Protein AF-A0A1Q3EA46-F1 (afdb_monomer_lite)

Secondary structure (DSSP, 8-state):
--TT--HHHHHHHHHHHHHHHHHHHHHHHHHHH-TTTSPPPPPP-PPPPPPHHHHHHHHH-HHHHHHHGGGS-HHHHHHHHHHHHHHHHHHHHHHHHHHHHHHHHHHHHHTTSPPP------TTS----PPPHHHHHHHTTSPPPGGGGSHHHHHHHHHHGGGS-EEEE--SSGGG-EEEE-HHHHHHHTT----TTSTTTT--HHHHHHHHHHHHHHHHHHSTTGGGSHHHHHHHHHHHHHHHTTTTTTTSS--

pLDDT: mean 77.12, std 15.81, range [34.31, 92.62]

Sequence (255 aa):
MFASWDVMMRLTFNKVNNENNIRRNLQRAAHLRDPENIRAPSPVTSELTIQPEEWEKIRTNPFRFDSLKHLIPDFVLEWMESRKNQEEKDKREREEDTSAEAEEEKKKKRRLAEPLVPVTKNSLVPFQANFHDTLYEIAHVSPIPLPFFSNDSLQFISARAHSLPRRKYKSNDTKKSGYFINLEALKKLLRIKYAEEDRLEGLDYVLFVECVNNYMRFETSRDPEGPAGSRAQFTIQHFSFFLNKRHTVTRLNFG

Organism: Lentinula edodes (NCBI:txid5353)

Structure (mmCIF, N/CA/C/O backbone):
data_AF-A0A1Q3EA46-F1
#
_entry.id   AF-A0A1Q3EA46-F1
#
loop_
_atom_site.group_PDB
_atom_site.id
_atom_site.type_symbol
_atom_site.label_atom_id
_atom_site.label_alt_id
_atom_site.label_comp_id
_atom_site.label_asym_id
_atom_site.label_entity_id
_atom_site.label_seq_id
_atom_site.pdbx_PDB_ins_code
_atom_site.Cartn_x
_atom_site.Cartn_y
_atom_site.Cartn_z
_atom_site.occupancy
_atom_site.B_iso_or_equiv
_atom_site.auth_seq_id
_atom_site.auth_comp_id
_atom_site.auth_asym_id
_atom_site.auth_atom_id
_atom_site.pdbx_PDB_model_num
ATOM 1 N N . MET A 1 1 ? 47.478 2.751 -15.325 1.00 56.53 1 MET A N 1
ATOM 2 C CA . MET A 1 1 ? 47.077 4.175 -15.394 1.00 56.53 1 MET A CA 1
ATOM 3 C C . MET A 1 1 ? 45.569 4.405 -15.190 1.00 56.53 1 MET A C 1
ATOM 5 O O . MET A 1 1 ? 45.211 5.503 -14.803 1.00 56.53 1 MET A O 1
ATOM 9 N N . PHE A 1 2 ? 44.691 3.402 -15.367 1.00 57.56 2 PHE A N 1
ATOM 10 C CA . PHE A 1 2 ? 43.223 3.564 -15.265 1.00 57.56 2 PHE A CA 1
ATOM 11 C C . PHE A 1 2 ? 42.603 3.249 -13.887 1.00 57.56 2 PHE A C 1
ATOM 13 O O . PHE A 1 2 ? 41.409 3.444 -13.696 1.00 57.56 2 PHE A O 1
ATOM 20 N N . ALA A 1 3 ? 43.391 2.774 -12.916 1.00 58.31 3 ALA A N 1
ATOM 21 C CA . ALA A 1 3 ? 42.890 2.394 -11.588 1.00 58.31 3 ALA A CA 1
ATOM 22 C C . ALA A 1 3 ? 42.403 3.587 -10.738 1.00 58.31 3 ALA A C 1
ATOM 24 O O . ALA A 1 3 ? 41.674 3.389 -9.775 1.00 58.31 3 ALA A O 1
ATOM 25 N N . SER A 1 4 ? 42.784 4.819 -11.095 1.00 74.06 4 SER A N 1
ATOM 26 C CA . SER A 1 4 ? 42.331 6.051 -10.435 1.00 74.06 4 SER A CA 1
ATOM 27 C C . SER A 1 4 ? 41.063 6.647 -11.053 1.00 74.06 4 SER A C 1
ATOM 29 O O . SER A 1 4 ? 40.607 7.699 -10.608 1.00 74.06 4 SER A O 1
ATOM 31 N N . TRP A 1 5 ? 40.509 6.033 -12.104 1.00 83.00 5 TRP A N 1
ATOM 32 C CA . TRP A 1 5 ? 39.354 6.589 -12.799 1.00 83.00 5 TRP A CA 1
ATOM 33 C C . TRP A 1 5 ? 38.052 6.241 -12.081 1.00 83.00 5 TRP A C 1
ATOM 35 O O . TRP A 1 5 ? 37.747 5.070 -11.840 1.00 83.00 5 TRP A O 1
ATOM 45 N N . ASP A 1 6 ? 37.247 7.266 -11.805 1.00 88.19 6 ASP A N 1
ATOM 46 C CA . ASP A 1 6 ? 35.888 7.079 -11.309 1.00 88.19 6 ASP A CA 1
ATOM 47 C C . ASP A 1 6 ? 35.024 6.303 -12.321 1.00 88.19 6 ASP A C 1
ATOM 49 O O . ASP A 1 6 ? 35.280 6.290 -13.530 1.00 88.19 6 ASP A O 1
ATOM 53 N N . VAL A 1 7 ? 33.984 5.654 -11.803 1.00 88.31 7 VAL A N 1
ATOM 54 C CA . VAL A 1 7 ? 33.002 4.862 -12.551 1.00 88.31 7 VAL A CA 1
ATOM 55 C C . VAL A 1 7 ? 32.437 5.629 -13.739 1.00 88.31 7 VAL A C 1
ATOM 57 O O . VAL A 1 7 ? 32.364 5.072 -14.830 1.00 88.31 7 VAL A O 1
ATOM 60 N N . MET A 1 8 ? 32.090 6.910 -13.567 1.00 88.88 8 MET A N 1
ATOM 61 C CA . MET A 1 8 ? 31.546 7.716 -14.664 1.00 88.88 8 MET A CA 1
ATOM 62 C C . MET A 1 8 ? 32.542 7.813 -15.826 1.00 88.88 8 MET A C 1
ATOM 64 O O . MET A 1 8 ? 32.172 7.585 -16.973 1.00 88.88 8 MET A O 1
ATOM 68 N N . MET A 1 9 ? 33.817 8.096 -15.542 1.00 89.62 9 MET A N 1
ATOM 69 C CA . MET A 1 9 ? 34.841 8.214 -16.585 1.00 89.62 9 MET A CA 1
ATOM 70 C C . MET A 1 9 ? 35.084 6.884 -17.298 1.00 89.62 9 MET A C 1
ATOM 72 O O . MET A 1 9 ? 35.250 6.866 -18.517 1.00 89.62 9 MET A O 1
ATOM 76 N N . ARG A 1 10 ? 35.062 5.766 -16.562 1.00 91.69 10 ARG A N 1
ATOM 77 C CA . ARG A 1 10 ? 35.194 4.426 -17.152 1.00 91.69 10 ARG A CA 1
ATOM 78 C C . ARG A 1 10 ? 34.002 4.065 -18.037 1.00 91.69 10 ARG A C 1
ATOM 80 O O . ARG A 1 10 ? 34.211 3.552 -19.130 1.00 91.69 10 ARG A O 1
ATOM 87 N N . LEU A 1 11 ? 32.776 4.384 -17.621 1.00 91.38 11 LEU A N 1
ATOM 88 C CA . LEU A 1 11 ? 31.571 4.162 -18.429 1.00 91.38 11 LEU A CA 1
ATOM 89 C C . LEU A 1 11 ? 31.566 5.017 -19.700 1.00 91.38 11 LEU A C 1
ATOM 91 O O . LEU A 1 11 ? 31.312 4.502 -20.787 1.00 91.38 11 LEU A O 1
ATOM 95 N N . THR A 1 12 ? 31.925 6.297 -19.590 1.00 91.38 12 THR A N 1
ATOM 96 C CA . THR A 1 12 ? 32.066 7.186 -20.750 1.00 91.38 12 THR A CA 1
ATOM 97 C C . THR A 1 12 ? 33.123 6.667 -21.720 1.00 91.38 12 THR A C 1
ATOM 99 O O . THR A 1 12 ? 32.881 6.615 -22.927 1.00 91.38 12 THR A O 1
ATOM 102 N N . PHE A 1 13 ? 34.276 6.229 -21.204 1.00 92.12 13 PHE A N 1
ATOM 103 C CA . PHE A 1 13 ? 35.314 5.614 -22.025 1.00 92.12 13 PHE A CA 1
ATOM 104 C C . PHE A 1 13 ? 34.804 4.353 -22.725 1.00 92.12 13 PHE A C 1
ATOM 106 O O . PHE A 1 13 ? 34.987 4.228 -23.932 1.00 92.12 13 PHE A O 1
ATOM 113 N N . ASN A 1 14 ? 34.134 3.449 -22.006 1.00 92.19 14 ASN A N 1
ATOM 114 C CA . ASN A 1 14 ? 33.607 2.211 -22.579 1.00 92.19 14 ASN A CA 1
ATOM 115 C C . ASN A 1 14 ? 32.601 2.484 -23.694 1.00 92.19 14 ASN A C 1
ATOM 117 O O . ASN A 1 14 ? 32.701 1.866 -24.750 1.00 92.19 14 ASN A O 1
ATOM 121 N N . LYS A 1 15 ? 31.695 3.451 -23.510 1.00 89.94 15 LYS A N 1
ATOM 122 C CA . LYS A 1 15 ? 30.732 3.843 -24.544 1.00 89.94 15 LYS A CA 1
ATOM 123 C C . LYS A 1 15 ? 31.431 4.302 -25.825 1.00 89.94 15 LYS A C 1
ATOM 125 O O . LYS A 1 15 ? 31.206 3.735 -26.892 1.00 89.94 15 LYS A O 1
ATOM 130 N N . VAL A 1 16 ? 32.343 5.268 -25.705 1.00 91.38 16 VAL A N 1
ATOM 131 C CA . VAL A 1 16 ? 33.107 5.799 -26.847 1.00 91.38 16 VAL A CA 1
ATOM 132 C C . VAL A 1 16 ? 33.987 4.715 -27.478 1.00 91.38 16 VAL A C 1
ATOM 134 O O . VAL A 1 16 ? 34.154 4.656 -28.698 1.00 91.38 16 VAL A O 1
ATOM 137 N N . ASN A 1 17 ? 34.573 3.842 -26.664 1.00 91.62 17 ASN A N 1
ATOM 138 C CA . ASN A 1 17 ? 35.406 2.751 -27.143 1.00 91.62 17 ASN A CA 1
ATOM 139 C C . ASN A 1 17 ? 34.590 1.710 -27.920 1.00 91.62 17 ASN A C 1
ATOM 141 O O . ASN A 1 17 ? 35.028 1.275 -28.985 1.00 91.62 17 ASN A O 1
ATOM 145 N N . ASN A 1 18 ? 33.397 1.360 -27.439 1.00 88.94 18 ASN A N 1
ATOM 146 C CA . ASN A 1 18 ? 32.500 0.436 -28.118 1.00 88.94 18 ASN A CA 1
ATOM 147 C C . ASN A 1 18 ? 32.051 0.996 -29.478 1.00 88.94 18 ASN A C 1
ATOM 149 O O . ASN A 1 18 ? 32.197 0.324 -30.496 1.00 88.94 18 ASN A O 1
ATOM 153 N N . GLU A 1 19 ? 31.636 2.265 -29.539 1.00 89.75 19 GLU A N 1
ATOM 154 C CA . GLU A 1 19 ? 31.302 2.946 -30.803 1.00 89.75 19 GLU A CA 1
ATOM 155 C C . GLU A 1 19 ? 32.478 2.916 -31.798 1.00 89.75 19 GLU A C 1
ATOM 157 O O . GLU A 1 19 ? 32.322 2.580 -32.978 1.00 89.75 19 GLU A O 1
ATOM 162 N N . ASN A 1 20 ? 33.695 3.183 -31.318 1.00 91.19 20 ASN A N 1
ATOM 163 C CA . ASN A 1 20 ? 34.899 3.094 -32.140 1.00 91.19 20 ASN A CA 1
ATOM 164 C C . ASN A 1 20 ? 35.216 1.660 -32.584 1.00 91.19 20 ASN A C 1
ATOM 166 O O . ASN A 1 20 ? 35.654 1.453 -33.717 1.00 91.19 20 ASN A O 1
ATOM 170 N N . ASN A 1 21 ? 34.998 0.664 -31.726 1.00 90.94 21 ASN A N 1
ATOM 171 C CA . ASN A 1 21 ? 35.181 -0.744 -32.062 1.00 90.94 21 ASN A CA 1
ATOM 172 C C . ASN A 1 21 ? 34.165 -1.213 -33.108 1.00 90.94 21 ASN A C 1
ATOM 174 O O . ASN A 1 21 ? 34.563 -1.896 -34.051 1.00 90.94 21 ASN A O 1
ATOM 178 N N . ILE A 1 22 ? 32.902 -0.788 -33.016 1.00 89.50 22 ILE A N 1
ATOM 179 C CA . ILE A 1 22 ? 31.879 -1.033 -34.043 1.00 89.50 22 ILE A CA 1
ATOM 180 C C . ILE A 1 22 ? 32.347 -0.458 -35.383 1.00 89.50 22 ILE A C 1
ATOM 182 O O . ILE A 1 22 ? 32.375 -1.174 -36.386 1.00 89.50 22 ILE A O 1
ATOM 186 N N . ARG A 1 23 ? 32.822 0.795 -35.400 1.00 90.56 23 ARG A N 1
ATOM 187 C CA . ARG A 1 23 ? 33.357 1.427 -36.616 1.00 90.56 23 ARG A CA 1
ATOM 188 C C . ARG A 1 23 ? 34.547 0.658 -37.199 1.00 90.56 23 ARG A C 1
ATOM 190 O O . ARG A 1 23 ? 34.593 0.426 -38.406 1.00 90.56 23 ARG A O 1
ATOM 197 N N . ARG A 1 24 ? 35.493 0.222 -36.358 1.00 91.50 24 ARG A N 1
ATOM 198 C CA . ARG A 1 24 ? 36.639 -0.608 -36.780 1.00 91.50 24 ARG A CA 1
ATOM 199 C C . ARG A 1 24 ? 36.192 -1.960 -37.329 1.00 91.50 24 ARG A C 1
ATOM 201 O O . ARG A 1 24 ? 36.772 -2.425 -38.303 1.00 91.50 24 ARG A O 1
ATOM 208 N N . ASN A 1 25 ? 35.174 -2.582 -36.741 1.00 90.31 25 ASN A N 1
ATOM 209 C CA . ASN A 1 25 ? 34.638 -3.862 -37.203 1.00 90.31 25 ASN A CA 1
ATOM 210 C C . ASN A 1 25 ? 33.946 -3.726 -38.565 1.00 90.31 25 ASN A C 1
ATOM 212 O O . ASN A 1 25 ? 34.189 -4.549 -39.446 1.00 90.31 25 ASN A O 1
ATOM 216 N N . LEU A 1 26 ? 33.170 -2.659 -38.781 1.00 91.56 26 LEU A N 1
ATOM 217 C CA . LEU A 1 26 ? 32.585 -2.349 -40.090 1.00 91.56 26 LEU A CA 1
ATOM 218 C C . LEU A 1 26 ? 33.669 -2.096 -41.144 1.00 91.56 26 LEU A C 1
ATOM 220 O O . LEU A 1 26 ? 33.615 -2.661 -42.234 1.00 91.56 26 LEU A O 1
ATOM 224 N N . GLN A 1 27 ? 34.698 -1.316 -40.802 1.00 91.56 27 GLN A N 1
ATOM 225 C CA . GLN A 1 27 ? 35.840 -1.097 -41.689 1.00 91.56 27 GLN A CA 1
ATOM 226 C C . GLN A 1 27 ? 36.604 -2.398 -41.969 1.00 91.56 27 GLN A C 1
ATOM 228 O O . GLN A 1 27 ? 37.046 -2.610 -43.093 1.00 91.56 27 GLN A O 1
ATOM 233 N N . ARG A 1 28 ? 36.733 -3.295 -40.981 1.00 92.62 28 ARG A N 1
ATOM 234 C CA . ARG A 1 28 ? 37.351 -4.616 -41.167 1.00 92.62 28 ARG A CA 1
ATOM 235 C C . ARG A 1 28 ? 36.554 -5.446 -42.165 1.00 92.62 28 ARG A C 1
ATOM 237 O O . ARG A 1 28 ? 37.146 -6.018 -43.070 1.00 92.62 28 ARG A O 1
ATOM 244 N N . ALA A 1 29 ? 35.229 -5.472 -42.035 1.00 91.31 29 ALA A N 1
ATOM 245 C CA . ALA A 1 29 ? 34.354 -6.164 -42.975 1.00 91.31 29 ALA A CA 1
ATOM 246 C C . ALA A 1 29 ? 34.455 -5.582 -44.395 1.00 91.31 29 ALA A C 1
ATOM 248 O O . ALA A 1 29 ? 34.456 -6.338 -45.361 1.00 91.31 29 ALA A O 1
ATOM 249 N N . ALA A 1 30 ? 34.583 -4.258 -44.527 1.00 91.69 30 ALA A N 1
ATOM 250 C CA . ALA A 1 30 ? 34.791 -3.604 -45.816 1.00 91.69 30 ALA A CA 1
ATOM 251 C C . ALA A 1 30 ? 36.167 -3.946 -46.419 1.00 91.69 30 ALA A C 1
ATOM 253 O O . ALA A 1 30 ? 36.235 -4.354 -47.572 1.00 91.69 30 ALA A O 1
ATOM 254 N N . HIS A 1 31 ? 37.241 -3.885 -45.625 1.00 92.19 31 HIS A N 1
ATOM 255 C CA . HIS A 1 31 ? 38.590 -4.273 -46.049 1.00 92.19 31 HIS A CA 1
ATOM 256 C C . HIS A 1 31 ? 38.666 -5.736 -46.498 1.00 92.19 31 HIS A C 1
ATOM 258 O O . HIS A 1 31 ? 39.313 -6.034 -47.488 1.00 92.19 31 HIS A O 1
ATOM 264 N N . LEU A 1 32 ? 37.961 -6.651 -45.826 1.00 92.38 32 LEU A N 1
ATOM 265 C CA . LEU A 1 32 ? 37.895 -8.056 -46.248 1.00 92.38 32 LEU A CA 1
ATOM 266 C C . LEU A 1 32 ? 37.189 -8.251 -47.600 1.00 92.38 32 LEU A C 1
ATOM 268 O O . LEU A 1 32 ? 37.428 -9.257 -48.260 1.00 92.38 32 LEU A O 1
ATOM 272 N N . ARG A 1 33 ? 36.312 -7.322 -48.003 1.00 91.56 33 ARG A N 1
ATOM 273 C CA . ARG A 1 33 ? 35.628 -7.351 -49.306 1.00 91.56 33 ARG A CA 1
ATOM 274 C C . ARG A 1 33 ? 36.464 -6.724 -50.419 1.00 91.56 33 ARG A C 1
ATOM 276 O O . ARG A 1 33 ? 36.379 -7.192 -51.547 1.00 91.56 33 ARG A O 1
ATOM 283 N N . ASP A 1 34 ? 37.239 -5.690 -50.102 1.00 91.69 34 ASP A N 1
ATOM 284 C CA . ASP A 1 34 ? 38.131 -5.009 -51.044 1.00 91.69 34 ASP A CA 1
ATOM 285 C C . ASP A 1 34 ? 39.460 -4.624 -50.362 1.00 91.69 34 ASP A C 1
ATOM 287 O O . ASP A 1 34 ? 39.617 -3.499 -49.866 1.00 91.69 34 ASP A O 1
ATOM 291 N N . PRO A 1 35 ? 40.414 -5.570 -50.284 1.00 90.88 35 PRO A N 1
ATOM 292 C CA . PRO A 1 35 ? 41.658 -5.357 -49.554 1.00 90.88 35 PRO A CA 1
ATOM 293 C C . PRO A 1 35 ? 42.607 -4.352 -50.210 1.00 90.88 35 PRO A C 1
ATOM 295 O O . PRO A 1 35 ? 43.421 -3.756 -49.505 1.00 90.88 35 PRO A O 1
ATOM 298 N N . GLU A 1 36 ? 42.524 -4.175 -51.532 1.00 91.50 36 GLU A N 1
ATOM 299 C CA . GLU A 1 36 ? 43.463 -3.335 -52.283 1.00 91.50 36 GLU A CA 1
ATOM 300 C C . GLU A 1 36 ? 43.103 -1.850 -52.204 1.00 91.50 36 GLU A C 1
ATOM 302 O O . GLU A 1 36 ? 43.997 -1.007 -52.133 1.00 91.50 36 GLU A O 1
ATOM 307 N N . ASN A 1 37 ? 41.808 -1.518 -52.138 1.00 91.25 37 ASN A N 1
ATOM 308 C CA . ASN A 1 37 ? 41.360 -0.122 -52.100 1.00 91.25 37 ASN A CA 1
ATOM 309 C C . ASN A 1 37 ? 41.007 0.381 -50.695 1.00 91.25 37 ASN A C 1
ATOM 311 O O . ASN A 1 37 ? 40.983 1.591 -50.453 1.00 91.25 37 ASN A O 1
ATOM 315 N N . ILE A 1 38 ? 40.722 -0.513 -49.744 1.00 86.94 38 ILE A N 1
ATOM 316 C CA . ILE A 1 38 ? 40.316 -0.134 -48.387 1.00 86.94 38 ILE A CA 1
ATOM 317 C C . ILE A 1 38 ? 41.453 -0.431 -47.422 1.00 86.94 38 ILE A C 1
ATOM 319 O O . ILE A 1 38 ? 41.960 -1.540 -47.365 1.00 86.94 38 ILE A O 1
ATOM 323 N N . ARG A 1 39 ? 41.843 0.540 -46.594 1.00 90.31 39 ARG A N 1
ATOM 324 C CA . ARG A 1 39 ? 42.901 0.342 -45.593 1.00 90.31 39 ARG A CA 1
ATOM 325 C C . ARG A 1 39 ? 42.429 -0.539 -44.430 1.00 90.31 39 ARG A C 1
ATOM 327 O O . ARG A 1 39 ? 41.353 -0.304 -43.870 1.00 90.31 39 ARG A O 1
ATOM 334 N N . ALA A 1 40 ? 43.297 -1.452 -43.990 1.00 87.25 40 ALA A N 1
ATOM 335 C CA . ALA A 1 40 ? 43.098 -2.248 -42.782 1.00 87.25 40 ALA A CA 1
ATOM 336 C C . ALA A 1 40 ? 42.883 -1.361 -41.529 1.00 87.25 40 ALA A C 1
ATOM 338 O O . ALA A 1 40 ? 43.618 -0.386 -41.326 1.00 87.25 40 ALA A O 1
ATOM 339 N N . PRO A 1 41 ? 41.890 -1.672 -40.674 1.00 89.44 41 PRO A N 1
ATOM 340 C CA . PRO A 1 41 ? 41.617 -0.895 -39.469 1.00 89.44 41 PRO A CA 1
ATOM 341 C C . PRO A 1 41 ? 42.624 -1.184 -38.352 1.00 89.44 41 PRO A C 1
ATOM 343 O O . PRO A 1 41 ? 43.260 -2.237 -38.313 1.00 89.44 41 PRO A O 1
ATOM 346 N N . SER A 1 42 ? 42.711 -0.267 -37.384 1.00 86.69 42 SER A N 1
ATOM 347 C CA . SER A 1 42 ? 43.480 -0.492 -36.158 1.00 86.69 42 SER A CA 1
ATOM 348 C C . SER A 1 42 ? 42.884 -1.619 -35.293 1.00 86.69 42 SER A C 1
ATOM 350 O O . SER A 1 42 ? 41.699 -1.952 -35.433 1.00 86.69 42 SER A O 1
ATOM 352 N N . PRO A 1 43 ? 43.686 -2.229 -34.396 1.00 87.62 43 PRO A N 1
ATOM 353 C CA . PRO A 1 43 ? 43.192 -3.222 -33.449 1.00 87.62 43 PRO A CA 1
ATOM 354 C C . PRO A 1 43 ? 42.031 -2.689 -32.602 1.00 87.62 43 PRO A C 1
ATOM 356 O O . PRO A 1 43 ? 41.975 -1.502 -32.273 1.00 87.62 43 PRO A O 1
ATOM 359 N N . VAL A 1 44 ? 41.101 -3.580 -32.252 1.00 88.56 44 VAL A N 1
ATOM 360 C CA . VAL A 1 44 ? 40.043 -3.268 -31.282 1.00 88.56 44 VAL A CA 1
ATOM 361 C C . VAL A 1 44 ? 40.646 -3.145 -29.888 1.00 88.56 44 VAL A C 1
ATOM 363 O O . VAL A 1 44 ? 41.619 -3.822 -29.559 1.00 88.56 44 VAL A O 1
ATOM 366 N N . THR A 1 45 ? 40.084 -2.256 -29.079 1.00 87.25 45 THR A N 1
ATOM 367 C CA . THR A 1 45 ? 40.556 -2.002 -27.714 1.00 87.25 45 THR A CA 1
ATOM 368 C C . THR A 1 45 ? 39.566 -2.592 -26.722 1.00 87.25 45 THR A C 1
ATOM 370 O O . THR A 1 45 ? 38.360 -2.425 -26.896 1.00 87.25 45 THR A O 1
ATOM 373 N N . SER A 1 46 ? 40.055 -3.267 -25.685 1.00 86.50 46 SER A N 1
ATOM 374 C CA . SER A 1 46 ? 39.202 -3.833 -24.637 1.00 86.50 46 SER A CA 1
ATOM 375 C C . SER A 1 46 ? 38.504 -2.749 -23.818 1.00 86.50 46 SER A C 1
ATOM 377 O O . SER A 1 46 ? 39.032 -1.652 -23.630 1.00 86.50 46 SER A O 1
ATOM 379 N N . GLU A 1 47 ? 37.318 -3.072 -23.317 1.00 86.75 47 GLU A N 1
ATOM 380 C CA . GLU A 1 47 ? 36.593 -2.231 -22.367 1.00 86.75 47 GLU A CA 1
ATOM 381 C C . GLU A 1 47 ? 37.218 -2.311 -20.970 1.00 86.75 47 GLU A C 1
ATOM 383 O O . GLU A 1 47 ? 37.859 -3.298 -20.601 1.00 86.75 47 GLU A O 1
ATOM 388 N N . LEU A 1 48 ? 37.033 -1.251 -20.186 1.00 88.12 48 LEU A N 1
ATOM 389 C CA . LEU A 1 48 ? 37.430 -1.212 -18.787 1.00 88.12 48 LEU A CA 1
ATOM 390 C C . LEU A 1 48 ? 36.393 -1.941 -17.936 1.00 88.12 48 LEU A C 1
ATOM 392 O O . LEU A 1 48 ? 35.197 -1.659 -18.010 1.00 88.12 48 LEU A O 1
ATOM 396 N N . THR A 1 49 ? 36.860 -2.842 -17.077 1.00 87.00 49 THR A N 1
ATOM 397 C CA . THR A 1 49 ? 35.988 -3.571 -16.157 1.00 87.00 49 THR A CA 1
ATOM 398 C C . THR A 1 49 ? 35.395 -2.626 -15.111 1.00 87.00 49 THR A C 1
ATOM 400 O O . THR A 1 49 ? 36.111 -1.877 -14.436 1.00 87.00 49 THR A O 1
ATOM 403 N N . ILE A 1 50 ? 34.076 -2.691 -14.960 1.00 88.38 50 ILE A N 1
ATOM 404 C CA . ILE A 1 50 ? 33.345 -2.114 -13.831 1.00 88.38 50 ILE A CA 1
ATOM 405 C C . ILE A 1 50 ? 33.059 -3.252 -12.855 1.00 88.38 50 ILE A C 1
ATOM 407 O O . ILE A 1 50 ? 32.564 -4.305 -13.266 1.00 88.38 50 ILE A O 1
ATOM 411 N N . GLN A 1 51 ? 33.418 -3.063 -11.587 1.00 87.81 51 GLN A N 1
ATOM 412 C CA . GLN A 1 51 ? 33.307 -4.122 -10.589 1.00 87.81 51 GLN A CA 1
ATOM 413 C C . GLN A 1 51 ? 31.842 -4.357 -10.185 1.00 87.81 51 GLN A C 1
ATOM 415 O O . GLN A 1 51 ? 31.037 -3.419 -10.221 1.00 87.81 51 GLN A O 1
ATOM 420 N N . PRO A 1 52 ? 31.466 -5.579 -9.768 1.00 85.25 52 PRO A N 1
ATOM 421 C CA . PRO A 1 52 ? 30.100 -5.886 -9.339 1.00 85.25 52 PRO A CA 1
ATOM 422 C C . PRO A 1 52 ? 29.576 -4.957 -8.234 1.00 85.25 52 PRO A C 1
ATOM 424 O O . PRO A 1 52 ? 28.416 -4.552 -8.263 1.00 85.25 52 PRO A O 1
ATOM 427 N N . GLU A 1 53 ? 30.429 -4.554 -7.291 1.00 87.25 53 GLU A N 1
ATOM 428 C CA . GLU A 1 53 ? 30.067 -3.656 -6.188 1.00 87.25 53 GLU A CA 1
ATOM 429 C C . GLU A 1 53 ? 29.759 -2.237 -6.681 1.00 87.25 53 GLU A C 1
ATOM 431 O O . GLU A 1 53 ? 28.974 -1.507 -6.076 1.00 87.25 53 GLU A O 1
ATOM 436 N N . GLU A 1 54 ? 30.387 -1.819 -7.778 1.00 88.44 54 GLU A N 1
ATOM 437 C CA . GLU A 1 54 ? 30.146 -0.523 -8.407 1.00 88.44 54 GLU A CA 1
ATOM 438 C C . GLU A 1 54 ? 28.807 -0.526 -9.136 1.00 88.44 54 GLU A C 1
ATOM 440 O O . GLU A 1 54 ? 28.026 0.413 -8.977 1.00 88.44 54 GLU A O 1
ATOM 445 N N . TRP A 1 55 ? 28.500 -1.613 -9.849 1.00 88.62 55 TRP A N 1
ATOM 446 C CA . TRP A 1 55 ? 27.185 -1.819 -10.450 1.00 88.62 55 TRP A CA 1
ATOM 447 C C . TRP A 1 55 ? 26.071 -1.808 -9.409 1.00 88.62 55 TRP A C 1
ATOM 449 O O . TRP A 1 55 ? 25.037 -1.175 -9.619 1.00 88.62 55 TRP A O 1
ATOM 459 N N . GLU A 1 56 ? 26.310 -2.427 -8.258 1.00 87.25 56 GLU A N 1
ATOM 460 C CA . GLU A 1 56 ? 25.355 -2.467 -7.158 1.00 87.25 56 GLU A CA 1
ATOM 461 C C . GLU A 1 56 ? 25.108 -1.078 -6.544 1.00 87.25 56 GLU A C 1
ATOM 463 O O . GLU A 1 56 ? 23.967 -0.696 -6.272 1.00 87.25 56 GLU A O 1
ATOM 468 N N . LYS A 1 57 ? 26.158 -0.259 -6.401 1.00 88.19 57 LYS A N 1
ATOM 469 C CA . LYS A 1 57 ? 26.035 1.142 -5.955 1.00 88.19 57 LYS A CA 1
ATOM 470 C C . LYS A 1 57 ? 25.273 2.018 -6.947 1.00 88.19 57 LYS A C 1
ATOM 472 O O . LYS A 1 57 ? 24.567 2.932 -6.523 1.00 88.19 57 LYS A O 1
ATOM 477 N N . ILE A 1 58 ? 25.435 1.780 -8.250 1.00 89.69 58 ILE A N 1
ATOM 478 C CA . ILE A 1 58 ? 24.669 2.491 -9.282 1.00 89.69 58 ILE A CA 1
ATOM 479 C C . ILE A 1 58 ? 23.201 2.075 -9.190 1.00 89.69 58 ILE A C 1
ATOM 481 O O . ILE A 1 58 ? 22.337 2.939 -9.104 1.00 89.69 58 ILE A O 1
ATOM 485 N N . ARG A 1 59 ? 22.927 0.766 -9.140 1.00 89.25 59 ARG A N 1
ATOM 486 C CA . ARG A 1 59 ? 21.574 0.193 -9.106 1.00 89.25 59 ARG A CA 1
ATOM 487 C C . ARG A 1 59 ? 20.758 0.649 -7.894 1.00 89.25 59 ARG A C 1
ATOM 489 O O . ARG A 1 59 ? 19.581 0.964 -8.030 1.00 89.25 59 ARG A O 1
ATOM 496 N N . THR A 1 60 ? 21.370 0.689 -6.712 1.00 87.50 60 THR A N 1
ATOM 497 C CA . THR A 1 60 ? 20.673 1.008 -5.452 1.00 87.50 60 THR A CA 1
ATOM 498 C C . THR A 1 60 ? 20.441 2.502 -5.227 1.00 87.50 60 THR A C 1
ATOM 500 O O . THR A 1 60 ? 19.605 2.864 -4.400 1.00 87.50 60 THR A O 1
ATOM 503 N N . ASN A 1 61 ? 21.147 3.384 -5.943 1.00 90.38 61 ASN A N 1
ATOM 504 C CA . ASN A 1 61 ? 21.019 4.831 -5.796 1.00 90.38 61 ASN A CA 1
ATOM 505 C C . ASN A 1 61 ? 20.293 5.445 -7.009 1.00 90.38 61 ASN A C 1
ATOM 507 O O . ASN A 1 61 ? 20.924 5.618 -8.055 1.00 90.38 61 ASN A O 1
ATOM 511 N N . PRO A 1 62 ? 19.018 5.864 -6.871 1.00 87.75 62 PRO A N 1
ATOM 512 C CA . PRO A 1 62 ? 18.225 6.395 -7.982 1.00 87.75 62 PRO A CA 1
ATOM 513 C C . PRO A 1 62 ? 18.880 7.580 -8.699 1.00 87.75 62 PRO A C 1
ATOM 515 O O . PRO A 1 62 ? 18.896 7.630 -9.924 1.00 87.75 62 PRO A O 1
ATOM 518 N N . PHE A 1 63 ? 19.504 8.494 -7.950 1.00 88.69 63 PHE A N 1
ATOM 519 C CA . PHE A 1 63 ? 20.167 9.669 -8.521 1.00 88.69 63 PHE A CA 1
ATOM 520 C C . PHE A 1 63 ? 21.406 9.288 -9.348 1.00 88.69 63 PHE A C 1
ATOM 522 O O . PHE A 1 63 ? 21.649 9.849 -10.420 1.00 88.69 63 PHE A O 1
ATOM 529 N N . ARG A 1 64 ? 22.203 8.316 -8.878 1.00 86.88 64 ARG A N 1
ATOM 530 C CA . ARG A 1 64 ? 23.369 7.821 -9.635 1.00 86.88 64 ARG A CA 1
ATOM 531 C C . ARG A 1 64 ? 22.946 6.989 -10.841 1.00 86.88 64 ARG A C 1
ATOM 533 O O . ARG A 1 64 ? 23.559 7.115 -11.894 1.00 86.88 64 ARG A O 1
ATOM 540 N N . PHE A 1 65 ? 21.901 6.178 -10.710 1.00 91.38 65 PHE A N 1
ATOM 541 C CA . PHE A 1 65 ? 21.338 5.438 -11.832 1.00 91.38 65 PHE A CA 1
ATOM 542 C C . PHE A 1 65 ? 20.841 6.384 -12.929 1.00 91.38 65 PHE A C 1
ATOM 544 O O . PHE A 1 65 ? 21.274 6.270 -14.071 1.00 91.38 65 PHE A O 1
ATOM 551 N N . ASP A 1 66 ? 20.011 7.374 -12.591 1.00 89.56 66 ASP A N 1
ATOM 552 C CA . ASP A 1 66 ? 19.447 8.298 -13.581 1.00 89.56 66 ASP A CA 1
ATOM 553 C C . ASP A 1 66 ? 20.508 9.116 -14.318 1.00 89.56 66 ASP A C 1
ATOM 555 O O . ASP A 1 66 ? 20.382 9.358 -15.520 1.00 89.56 66 ASP A O 1
ATOM 559 N N . SER A 1 67 ? 21.577 9.498 -13.618 1.00 89.19 67 SER A N 1
ATOM 560 C CA . SER A 1 67 ? 22.704 10.220 -14.213 1.00 89.19 67 SER A CA 1
ATOM 561 C C . SER A 1 67 ? 23.612 9.342 -15.074 1.00 89.19 67 SER A C 1
ATOM 563 O O . SER A 1 67 ? 24.263 9.874 -15.964 1.00 89.19 67 SER A O 1
ATOM 565 N N . LEU A 1 68 ? 23.658 8.022 -14.865 1.00 90.56 68 LEU A N 1
ATOM 566 C CA . LEU A 1 68 ? 24.573 7.122 -15.581 1.00 90.56 68 LEU A CA 1
ATOM 567 C C . LEU A 1 68 ? 23.886 6.192 -16.586 1.00 90.56 68 LEU A C 1
ATOM 569 O O . LEU A 1 68 ? 24.569 5.677 -17.465 1.00 90.56 68 LEU A O 1
ATOM 573 N N . LYS A 1 69 ? 22.562 5.999 -16.525 1.00 89.38 69 LYS A N 1
ATOM 574 C CA . LYS A 1 69 ? 21.819 5.010 -17.335 1.00 89.38 69 LYS A CA 1
ATOM 575 C C . LYS A 1 69 ? 22.053 5.110 -18.843 1.00 89.38 69 LYS A C 1
ATOM 577 O O . LYS A 1 69 ? 22.062 4.100 -19.526 1.00 89.38 69 LYS A O 1
ATOM 582 N N . HIS A 1 70 ? 22.313 6.310 -19.358 1.00 89.94 70 HIS A N 1
ATOM 583 C CA . HIS A 1 70 ? 22.578 6.559 -20.780 1.00 89.94 70 HIS A CA 1
ATOM 584 C C . HIS A 1 70 ? 23.994 6.152 -21.242 1.00 89.94 70 HIS A C 1
ATOM 586 O O . HIS A 1 70 ? 24.309 6.226 -22.436 1.00 89.94 70 HIS A O 1
ATOM 592 N N . LEU A 1 71 ? 24.870 5.789 -20.301 1.00 90.00 71 LEU A N 1
ATOM 593 C CA . LEU A 1 71 ? 26.220 5.271 -20.538 1.00 90.00 71 LEU A CA 1
ATOM 594 C C . LEU A 1 71 ? 26.297 3.750 -20.363 1.00 90.00 71 LEU A C 1
ATOM 596 O O . LEU A 1 71 ? 27.334 3.156 -20.647 1.00 90.00 71 LEU A O 1
ATOM 600 N N . ILE A 1 72 ? 25.224 3.133 -19.869 1.00 88.56 72 ILE A N 1
ATOM 601 C CA . ILE A 1 72 ? 25.168 1.713 -19.547 1.00 88.56 72 ILE A CA 1
ATOM 602 C C . ILE A 1 72 ? 24.602 0.961 -20.760 1.00 88.56 72 ILE A C 1
ATOM 604 O O . ILE A 1 72 ? 23.581 1.385 -21.298 1.00 88.56 72 ILE A O 1
ATOM 608 N N . PRO A 1 73 ? 25.235 -0.138 -21.203 1.00 84.38 73 PRO A N 1
ATOM 609 C CA . PRO A 1 73 ? 24.686 -0.980 -22.262 1.00 84.38 73 PRO A CA 1
ATOM 610 C C . PRO A 1 73 ? 23.367 -1.660 -21.866 1.00 84.38 73 PRO A C 1
ATOM 612 O O . PRO A 1 73 ? 23.199 -2.067 -20.716 1.00 84.38 73 PRO A O 1
ATOM 615 N N . ASP A 1 74 ? 22.484 -1.889 -22.839 1.00 84.69 74 ASP A N 1
ATOM 616 C CA . ASP A 1 74 ? 21.144 -2.454 -22.609 1.00 84.69 74 ASP A CA 1
ATOM 617 C C . ASP A 1 74 ? 21.165 -3.814 -21.896 1.00 84.69 74 ASP A C 1
ATOM 619 O O . ASP A 1 74 ? 20.387 -4.038 -20.973 1.00 84.69 74 ASP A O 1
ATOM 623 N N . PHE A 1 75 ? 22.115 -4.693 -22.234 1.00 83.00 75 PHE A N 1
ATOM 624 C CA . PHE A 1 75 ? 22.238 -6.004 -21.581 1.00 83.00 75 PHE A CA 1
ATOM 625 C C . PHE A 1 75 ? 22.540 -5.895 -20.075 1.00 83.00 75 PHE A C 1
ATOM 627 O O . PHE A 1 75 ? 22.173 -6.768 -19.290 1.00 83.00 75 PHE A O 1
ATOM 634 N N . VAL A 1 76 ? 23.213 -4.819 -19.647 1.00 87.38 76 VAL A N 1
ATOM 635 C CA . VAL A 1 76 ? 23.481 -4.558 -18.226 1.00 87.38 76 VAL A CA 1
ATOM 636 C C . VAL A 1 76 ? 22.225 -4.022 -17.543 1.00 87.38 76 VAL A C 1
ATOM 638 O O . VAL A 1 76 ? 21.960 -4.379 -16.396 1.00 87.38 76 VAL A O 1
ATOM 641 N N . LEU A 1 77 ? 21.430 -3.202 -18.237 1.00 87.69 77 LEU A N 1
ATOM 642 C CA . LEU A 1 77 ? 20.139 -2.728 -17.732 1.00 87.69 77 LEU A CA 1
ATOM 643 C C . LEU A 1 77 ? 19.167 -3.898 -17.526 1.00 87.69 77 LEU A C 1
ATOM 645 O O . LEU A 1 77 ? 18.564 -4.008 -16.460 1.00 87.69 77 LEU A O 1
ATOM 649 N N . GLU A 1 78 ? 19.097 -4.819 -18.488 1.00 87.19 78 GLU A N 1
ATOM 650 C CA . GLU A 1 78 ? 18.295 -6.046 -18.401 1.00 87.19 78 GLU A CA 1
ATOM 651 C C . GLU A 1 78 ? 18.746 -6.944 -17.237 1.00 87.19 78 GLU A C 1
ATOM 653 O O . GLU A 1 78 ? 17.926 -7.474 -16.480 1.00 87.19 78 GLU A O 1
ATOM 658 N N . TRP A 1 79 ? 20.061 -7.066 -17.027 1.00 87.56 79 TRP A N 1
ATOM 659 C CA . TRP A 1 79 ? 20.612 -7.769 -15.869 1.00 87.56 79 TRP A CA 1
ATOM 660 C C . TRP A 1 79 ? 20.214 -7.109 -14.538 1.00 87.56 79 TRP A C 1
ATOM 662 O O . TRP A 1 79 ? 19.832 -7.810 -13.597 1.00 87.56 79 TRP A O 1
ATOM 672 N N . MET A 1 80 ? 20.259 -5.774 -14.444 1.00 88.69 80 MET A N 1
ATOM 673 C CA . MET A 1 80 ? 19.848 -5.041 -13.237 1.00 88.69 80 MET A CA 1
ATOM 674 C C . MET A 1 80 ? 18.359 -5.232 -12.927 1.00 88.69 80 MET A C 1
ATOM 676 O O . MET A 1 80 ? 17.992 -5.407 -11.761 1.00 88.69 80 MET A O 1
ATOM 680 N N . GLU A 1 81 ? 17.511 -5.213 -13.955 1.00 87.62 81 GLU A N 1
ATOM 681 C CA . GLU A 1 81 ? 16.071 -5.444 -13.832 1.00 87.62 81 GLU A CA 1
ATOM 682 C C . GLU A 1 81 ? 15.768 -6.881 -13.394 1.00 87.62 81 GLU A C 1
ATOM 684 O O . GLU A 1 81 ? 15.040 -7.098 -12.422 1.00 87.62 81 GLU A O 1
ATOM 689 N N . SER A 1 82 ? 16.411 -7.863 -14.028 1.00 86.69 82 SER A N 1
ATOM 690 C CA . SER A 1 82 ? 16.290 -9.280 -13.668 1.00 86.69 82 SER A CA 1
ATOM 691 C C . SER A 1 82 ? 16.686 -9.533 -12.214 1.00 86.69 82 SER A C 1
ATOM 693 O O . SER A 1 82 ? 15.995 -10.248 -11.488 1.00 86.69 82 SER A O 1
ATOM 695 N N . ARG A 1 83 ? 17.764 -8.893 -11.749 1.00 85.50 83 ARG A N 1
ATOM 696 C CA . ARG A 1 83 ? 18.232 -9.005 -10.365 1.00 85.50 83 ARG A CA 1
ATOM 697 C C . ARG A 1 83 ? 17.246 -8.404 -9.366 1.00 85.50 83 ARG A C 1
ATOM 699 O O . ARG A 1 83 ? 16.999 -9.008 -8.328 1.00 85.50 83 ARG A O 1
ATOM 706 N N . LYS A 1 84 ? 16.636 -7.260 -9.690 1.00 85.75 84 LYS A N 1
ATOM 707 C CA . LYS A 1 84 ? 15.573 -6.658 -8.869 1.00 85.75 84 LYS A CA 1
ATOM 708 C C . LYS A 1 84 ? 14.349 -7.576 -8.776 1.00 85.75 84 LYS A C 1
ATOM 710 O O . LYS A 1 84 ? 13.821 -7.777 -7.686 1.00 85.75 84 LYS A O 1
ATOM 715 N N . ASN A 1 85 ? 13.927 -8.161 -9.895 1.00 84.50 85 ASN A N 1
ATOM 716 C CA . ASN A 1 85 ? 12.800 -9.094 -9.925 1.00 84.50 85 ASN A CA 1
ATOM 717 C C . ASN A 1 85 ? 13.084 -10.354 -9.095 1.00 84.50 85 ASN A C 1
ATOM 719 O O . ASN A 1 85 ? 12.202 -10.831 -8.382 1.00 84.50 85 ASN A O 1
ATOM 723 N N . GLN A 1 86 ? 14.321 -10.857 -9.136 1.00 85.06 86 GLN A N 1
ATOM 724 C CA . GLN A 1 86 ? 14.743 -11.981 -8.306 1.00 85.06 86 GLN A CA 1
ATOM 725 C C . GLN A 1 86 ? 14.763 -11.615 -6.817 1.00 85.06 86 GLN A C 1
ATOM 727 O O . GLN A 1 86 ? 14.247 -12.373 -6.011 1.00 85.06 86 GLN A O 1
ATOM 732 N N . GLU A 1 87 ? 15.264 -10.438 -6.437 1.00 85.56 87 GLU A N 1
ATOM 733 C CA . GLU A 1 87 ? 15.236 -9.972 -5.041 1.00 85.56 87 GLU A CA 1
ATOM 734 C C . GLU A 1 87 ? 13.805 -9.809 -4.508 1.00 85.56 87 GLU A C 1
ATOM 736 O O . GLU A 1 87 ? 13.523 -10.147 -3.357 1.00 85.56 87 GLU A O 1
ATOM 741 N N . GLU A 1 88 ? 12.880 -9.316 -5.336 1.00 83.19 88 GLU A N 1
ATOM 742 C CA . GLU A 1 88 ? 11.462 -9.257 -4.979 1.00 83.19 88 GLU A CA 1
ATOM 743 C C . GLU A 1 88 ? 10.847 -10.651 -4.833 1.00 83.19 88 GLU A C 1
ATOM 745 O O . GLU A 1 88 ? 10.023 -10.859 -3.940 1.00 83.19 88 GLU A O 1
ATOM 750 N N . LYS A 1 89 ? 11.248 -11.603 -5.679 1.00 82.56 89 LYS A N 1
ATOM 751 C CA . LYS A 1 89 ? 10.813 -12.998 -5.597 1.00 82.56 89 LYS A CA 1
ATOM 752 C C . LYS A 1 89 ? 11.355 -13.678 -4.337 1.00 82.56 89 LYS A C 1
ATOM 754 O O . LYS A 1 89 ? 10.559 -14.187 -3.558 1.00 82.56 89 LYS A O 1
ATOM 759 N N . ASP A 1 90 ? 12.653 -13.579 -4.072 1.00 79.19 90 ASP A N 1
ATOM 760 C CA . ASP A 1 90 ? 13.306 -14.131 -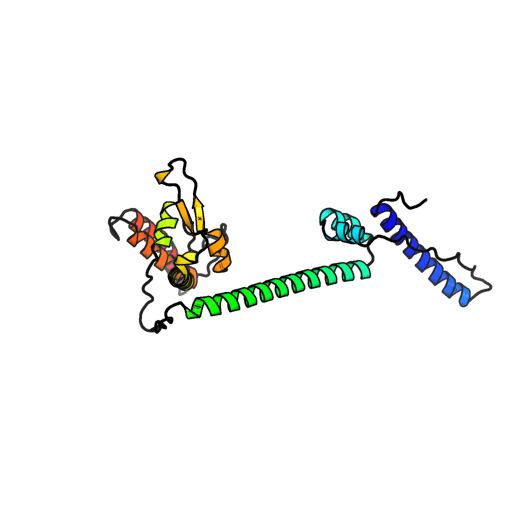2.879 1.00 79.19 90 ASP A CA 1
ATOM 761 C C . ASP A 1 90 ? 12.723 -13.528 -1.592 1.00 79.19 90 ASP A C 1
ATOM 763 O O . ASP A 1 90 ? 12.586 -14.203 -0.572 1.00 79.19 90 ASP A O 1
ATOM 767 N N . LYS A 1 91 ? 12.351 -12.241 -1.618 1.00 78.94 91 LYS A N 1
ATOM 768 C CA . LYS A 1 91 ? 11.668 -11.593 -0.495 1.00 78.94 91 LYS A CA 1
ATOM 769 C C . LYS A 1 91 ? 10.265 -12.164 -0.276 1.00 78.94 91 LYS A C 1
ATOM 771 O O . LYS A 1 91 ? 9.899 -12.395 0.872 1.00 78.94 91 LYS A O 1
ATOM 776 N N . ARG A 1 92 ? 9.499 -12.403 -1.346 1.00 73.00 92 ARG A N 1
ATOM 777 C CA . ARG A 1 92 ? 8.173 -13.041 -1.260 1.00 73.00 92 ARG A CA 1
ATOM 778 C C . ARG A 1 92 ? 8.278 -14.479 -0.755 1.00 73.00 92 ARG A C 1
ATOM 780 O O . ARG A 1 92 ? 7.508 -14.842 0.120 1.00 73.00 92 ARG A O 1
ATOM 787 N N . GLU A 1 93 ? 9.255 -15.245 -1.235 1.00 73.62 93 GLU A N 1
ATOM 788 C CA . GLU A 1 93 ? 9.506 -16.621 -0.783 1.00 73.62 93 GLU A CA 1
ATOM 789 C C . GLU A 1 93 ? 9.920 -16.656 0.696 1.00 73.62 93 GLU A C 1
ATOM 791 O O . GLU A 1 93 ? 9.368 -17.429 1.469 1.00 73.62 93 GLU A O 1
ATOM 796 N N . ARG A 1 94 ? 10.789 -15.742 1.153 1.00 68.88 94 ARG A N 1
ATOM 797 C CA . ARG A 1 94 ? 11.117 -15.624 2.587 1.00 68.88 94 ARG A CA 1
ATOM 798 C C . ARG A 1 94 ? 9.923 -15.214 3.443 1.00 68.88 94 ARG A C 1
ATOM 800 O O . ARG A 1 94 ? 9.813 -15.686 4.573 1.00 68.88 94 ARG A O 1
ATOM 807 N N . GLU A 1 95 ? 9.064 -14.321 2.950 1.00 66.06 95 GLU A N 1
ATOM 808 C CA . GLU A 1 95 ? 7.814 -13.935 3.621 1.00 66.06 95 GLU A CA 1
ATOM 809 C C . GLU A 1 95 ? 6.806 -15.101 3.656 1.00 66.06 95 GLU A C 1
ATOM 811 O O . GLU A 1 95 ? 6.088 -15.252 4.646 1.00 66.06 95 GLU A O 1
ATOM 816 N N . GLU A 1 96 ? 6.782 -15.961 2.632 1.00 62.03 96 GLU A N 1
ATOM 817 C CA . GLU A 1 96 ? 6.001 -17.203 2.607 1.00 62.03 96 GLU A CA 1
ATOM 818 C C . GLU A 1 96 ? 6.559 -18.263 3.565 1.00 62.03 96 GLU A C 1
ATOM 820 O O . GLU A 1 96 ? 5.777 -18.838 4.320 1.00 62.03 96 GLU A O 1
ATOM 825 N N . ASP A 1 97 ? 7.877 -18.457 3.635 1.00 59.41 97 ASP A N 1
ATOM 826 C CA . ASP A 1 97 ? 8.520 -19.404 4.557 1.00 59.41 97 ASP A CA 1
ATOM 827 C C . ASP A 1 97 ? 8.368 -18.968 6.021 1.00 59.41 97 ASP A C 1
ATOM 829 O O . ASP A 1 97 ? 7.972 -19.766 6.872 1.00 59.41 97 ASP A O 1
ATOM 833 N N . THR A 1 98 ? 8.563 -17.678 6.332 1.00 57.78 98 THR A N 1
ATOM 834 C CA . THR A 1 98 ? 8.252 -17.160 7.681 1.00 57.78 98 THR A CA 1
ATOM 835 C C . THR A 1 98 ? 6.759 -17.208 7.985 1.00 57.78 98 THR A C 1
ATOM 837 O O . THR A 1 98 ? 6.376 -17.379 9.143 1.00 57.78 98 THR A O 1
ATOM 840 N N . SER A 1 99 ? 5.892 -17.087 6.975 1.00 56.97 99 SER A N 1
ATOM 841 C CA . SER A 1 99 ? 4.455 -17.306 7.139 1.00 56.97 99 SER A CA 1
ATOM 842 C C . SER A 1 99 ? 4.131 -18.778 7.401 1.00 56.97 99 SER A C 1
ATOM 844 O O . SER A 1 99 ? 3.259 -19.038 8.227 1.00 56.97 99 SER A O 1
ATOM 846 N N . ALA A 1 100 ? 4.823 -19.726 6.764 1.00 58.44 100 ALA A N 1
ATOM 847 C CA . ALA A 1 100 ? 4.649 -21.166 6.940 1.00 58.44 100 ALA A CA 1
ATOM 848 C C . ALA A 1 100 ? 5.155 -21.642 8.311 1.00 58.44 100 ALA A C 1
ATOM 850 O O . ALA A 1 100 ? 4.419 -22.331 9.017 1.00 58.44 100 ALA A O 1
ATOM 851 N N . GLU A 1 101 ? 6.336 -21.194 8.749 1.00 57.81 101 GLU A N 1
ATOM 852 C CA . GLU A 1 101 ? 6.854 -21.448 10.102 1.00 57.81 101 GLU A CA 1
ATOM 853 C C . GLU A 1 101 ? 5.955 -20.811 11.171 1.00 57.81 101 GLU A C 1
ATOM 855 O O . GLU A 1 101 ? 5.598 -21.456 12.160 1.00 57.81 101 GLU A O 1
A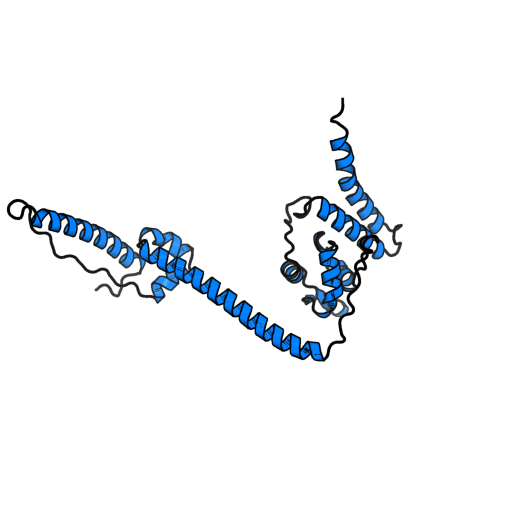TOM 860 N N . ALA A 1 102 ? 5.485 -19.576 10.949 1.00 55.41 102 ALA A N 1
ATOM 861 C CA . ALA A 1 102 ? 4.499 -18.948 11.824 1.00 55.41 102 ALA A CA 1
ATOM 862 C C . ALA A 1 102 ? 3.140 -19.669 11.786 1.00 55.41 102 ALA A C 1
ATOM 864 O O . ALA A 1 102 ? 2.415 -19.652 12.784 1.00 55.41 102 ALA A O 1
ATOM 865 N N . GLU A 1 103 ? 2.759 -20.298 10.670 1.00 55.53 103 GLU A N 1
ATOM 866 C CA . GLU A 1 103 ? 1.557 -21.130 10.571 1.00 55.53 103 GLU A CA 1
ATOM 867 C C . GLU A 1 103 ? 1.715 -22.440 11.348 1.00 55.53 103 GLU A C 1
ATOM 869 O O . GLU A 1 103 ? 0.772 -22.874 12.010 1.00 55.53 103 GLU A O 1
ATOM 874 N N . GLU A 1 104 ? 2.898 -23.051 11.315 1.00 58.59 104 GLU A N 1
ATOM 875 C CA . GLU A 1 104 ? 3.211 -24.284 12.032 1.00 58.59 104 GLU A CA 1
ATOM 876 C C . GLU A 1 104 ? 3.283 -24.045 13.550 1.00 58.59 104 GLU A C 1
ATOM 878 O O . GLU A 1 104 ? 2.698 -24.794 14.344 1.00 58.59 104 GLU A O 1
ATOM 883 N N . GLU A 1 105 ? 3.881 -22.927 13.970 1.00 55.06 105 GLU A N 1
ATOM 884 C CA . GLU A 1 105 ? 3.883 -22.481 15.365 1.00 55.06 105 GLU A CA 1
ATOM 885 C C . GLU A 1 105 ? 2.462 -22.108 15.839 1.00 55.06 105 GLU A C 1
ATOM 887 O O . GLU A 1 105 ? 2.057 -22.443 16.959 1.00 55.06 105 GLU A O 1
ATOM 892 N N . LYS A 1 106 ? 1.643 -21.493 14.968 1.00 53.31 106 LYS A N 1
ATOM 893 C CA . LYS A 1 106 ? 0.210 -21.252 15.218 1.00 53.31 106 LYS A CA 1
ATOM 894 C C . LYS A 1 106 ? -0.597 -22.547 15.272 1.00 53.31 106 LYS A C 1
ATOM 896 O O . LYS A 1 106 ? -1.522 -22.616 16.075 1.00 53.31 106 LYS A O 1
ATOM 901 N N . LYS A 1 107 ? -0.279 -23.577 14.481 1.00 52.88 107 LYS A N 1
ATOM 902 C CA . LYS A 1 107 ? -0.923 -24.904 14.553 1.00 52.88 107 LYS A CA 1
ATOM 903 C C . LYS A 1 107 ? -0.589 -25.611 15.867 1.00 52.88 107 LYS A C 1
ATOM 905 O O . LYS A 1 107 ? -1.487 -26.203 16.464 1.00 52.88 107 LYS A O 1
ATOM 910 N N . LYS A 1 108 ? 0.642 -25.478 16.378 1.00 53.59 108 LYS A N 1
ATOM 911 C CA . LYS A 1 108 ? 1.013 -25.958 17.724 1.00 53.59 108 LYS A CA 1
ATOM 912 C C . LYS A 1 108 ? 0.282 -25.193 18.835 1.00 53.59 108 LYS A C 1
ATOM 914 O O . LYS A 1 108 ? -0.244 -25.829 19.741 1.00 53.59 108 LYS A O 1
ATOM 919 N N . LYS A 1 109 ? 0.146 -23.864 18.730 1.00 48.84 109 LYS A N 1
ATOM 920 C CA . LYS A 1 109 ? -0.624 -23.041 19.691 1.00 48.84 109 LYS A CA 1
ATOM 921 C C . LYS A 1 109 ? -2.147 -23.254 19.593 1.00 48.84 109 LYS A C 1
ATOM 923 O O . LYS A 1 109 ? -2.832 -23.199 20.607 1.00 48.84 109 LYS A O 1
ATOM 928 N N . ARG A 1 110 ? -2.685 -23.577 18.408 1.00 44.66 110 ARG A N 1
ATOM 929 C CA . ARG A 1 110 ? -4.110 -23.900 18.181 1.00 44.66 110 ARG A CA 1
ATOM 930 C C . ARG A 1 110 ? -4.554 -25.222 18.799 1.00 44.66 110 ARG A C 1
ATOM 932 O O . ARG A 1 110 ? -5.736 -25.361 19.071 1.00 44.66 110 ARG A O 1
ATOM 939 N N . ARG A 1 111 ? -3.644 -26.163 19.073 1.00 46.41 111 ARG A N 1
ATOM 940 C CA . ARG A 1 111 ? -3.988 -27.371 19.846 1.00 46.41 111 ARG A CA 1
ATOM 941 C C . ARG A 1 111 ? -4.333 -27.068 21.313 1.00 46.41 111 ARG A C 1
ATOM 943 O O . ARG A 1 111 ? -4.836 -27.956 21.989 1.00 46.41 111 ARG A O 1
ATOM 950 N N . LEU A 1 112 ? -4.086 -25.839 21.784 1.00 46.97 112 LEU A N 1
ATOM 951 C CA . LEU A 1 112 ? -4.421 -25.371 23.132 1.00 46.97 112 LEU A CA 1
ATOM 952 C C . LEU A 1 112 ? -5.558 -24.330 23.160 1.00 46.97 112 LEU A C 1
ATOM 954 O O . LEU A 1 112 ? -5.949 -23.895 24.238 1.00 46.97 112 LEU A O 1
ATOM 958 N N . ALA A 1 113 ? -6.069 -23.900 22.003 1.00 47.59 113 ALA A N 1
ATOM 959 C CA . ALA A 1 113 ? -7.180 -22.956 21.927 1.00 47.59 113 ALA A CA 1
ATOM 960 C C . ALA A 1 113 ? -8.490 -23.723 21.721 1.00 47.59 113 ALA A C 1
ATOM 962 O O . ALA A 1 113 ? -8.549 -24.619 20.876 1.00 47.59 113 ALA A O 1
ATOM 963 N N . GLU A 1 114 ? -9.526 -23.364 22.483 1.00 46.31 114 GLU A N 1
ATOM 964 C CA . GLU A 1 114 ? -10.868 -23.923 22.316 1.00 46.31 114 GLU A CA 1
ATOM 965 C C . GLU A 1 114 ? -11.335 -23.812 20.853 1.00 46.31 114 GLU A C 1
ATOM 967 O O . GLU A 1 114 ? -11.039 -22.822 20.169 1.00 46.31 114 GLU A O 1
ATOM 972 N N . PRO A 1 115 ? -12.033 -24.837 20.336 1.00 42.56 115 PRO A N 1
ATOM 973 C CA . PRO A 1 115 ? -12.471 -24.863 18.952 1.00 42.56 115 PRO A CA 1
ATOM 974 C C . PRO A 1 115 ? -13.408 -23.688 18.659 1.00 42.56 115 PRO A C 1
ATOM 976 O O . PRO A 1 115 ? -14.336 -23.394 19.409 1.00 42.56 115 PRO A O 1
ATOM 979 N N . LEU A 1 116 ? -13.161 -23.026 17.528 1.00 49.12 116 LEU A N 1
ATOM 980 C CA . LEU A 1 116 ? -14.001 -21.947 17.020 1.00 49.12 116 LEU A CA 1
ATOM 981 C C . LEU A 1 116 ? -15.418 -22.471 16.779 1.00 49.12 116 LEU A C 1
ATOM 983 O O . LEU A 1 116 ? -15.609 -23.385 15.977 1.00 49.12 116 LEU A O 1
ATOM 987 N N . VAL A 1 117 ? -16.406 -21.849 17.420 1.00 44.72 117 VAL A N 1
ATOM 988 C CA . VAL A 1 117 ? -17.815 -22.043 17.077 1.00 44.72 117 VAL A CA 1
ATOM 989 C C . VAL A 1 117 ? -18.092 -21.236 15.802 1.00 44.72 117 VAL A C 1
ATOM 991 O O . VAL A 1 117 ? -17.991 -20.006 15.832 1.00 44.72 117 VAL A O 1
ATOM 994 N N . PRO A 1 118 ? -18.403 -21.875 14.661 1.00 40.91 118 PRO A N 1
ATOM 995 C CA . PRO A 1 118 ? -18.802 -21.147 13.468 1.00 40.91 118 PRO A CA 1
ATOM 996 C C . PRO A 1 118 ? -20.136 -20.448 13.741 1.00 40.91 118 PRO A C 1
ATOM 998 O O . PRO A 1 118 ? -21.169 -21.093 13.907 1.00 40.91 118 PRO A O 1
ATOM 1001 N N . VAL A 1 119 ? -20.120 -19.116 13.787 1.00 44.28 119 VAL A N 1
ATOM 1002 C CA . VAL A 1 119 ? -21.351 -18.323 13.835 1.00 44.28 119 VAL A CA 1
ATOM 1003 C C . VAL A 1 119 ? -22.030 -18.446 12.475 1.00 44.28 119 VAL A C 1
ATOM 1005 O O . VAL A 1 119 ? -21.516 -17.974 11.458 1.00 44.28 119 VAL A O 1
ATOM 1008 N N . THR A 1 120 ? -23.179 -19.114 12.448 1.00 40.44 120 THR A N 1
ATOM 1009 C CA . THR A 1 120 ? -24.014 -19.255 11.256 1.00 40.44 120 THR A CA 1
ATOM 1010 C C . THR A 1 120 ? -24.510 -17.871 10.833 1.00 40.44 120 THR A C 1
ATOM 1012 O O . THR A 1 120 ? -25.272 -17.226 11.553 1.00 40.44 120 THR A O 1
ATOM 1015 N N . LYS A 1 121 ? -24.061 -17.379 9.673 1.00 43.84 121 LYS A N 1
ATOM 1016 C CA . LYS A 1 121 ? -24.555 -16.120 9.102 1.00 43.84 121 LYS A CA 1
ATOM 1017 C C . LYS A 1 121 ? -25.975 -16.343 8.571 1.00 43.84 121 LYS A C 1
ATOM 1019 O O . LYS A 1 121 ? -26.152 -16.968 7.531 1.00 43.84 121 LYS A O 1
ATOM 1024 N N . ASN A 1 122 ? -26.978 -15.827 9.277 1.00 46.19 122 ASN A N 1
ATOM 1025 C CA . ASN A 1 122 ? -28.348 -15.744 8.771 1.00 46.19 122 ASN A CA 1
ATOM 1026 C C . ASN A 1 122 ? -28.448 -14.561 7.797 1.00 46.19 122 ASN A C 1
ATOM 1028 O O . ASN A 1 122 ? -28.378 -13.414 8.228 1.00 46.19 122 ASN A O 1
ATOM 1032 N N . SER A 1 123 ? -28.646 -14.812 6.499 1.00 44.72 123 SER A N 1
ATOM 1033 C CA . SER A 1 123 ? -28.762 -13.740 5.489 1.00 44.72 123 SER A CA 1
ATOM 1034 C C . SER A 1 123 ? -30.033 -12.889 5.627 1.00 44.72 123 SER A C 1
ATOM 1036 O O . SER A 1 123 ? -30.173 -11.883 4.939 1.00 44.72 123 SER A O 1
ATOM 1038 N N . LEU A 1 124 ? -30.970 -13.309 6.482 1.00 41.62 124 LEU A N 1
ATOM 1039 C CA . LEU A 1 124 ? -32.255 -12.649 6.726 1.00 41.62 124 LEU A CA 1
ATOM 1040 C C . LEU A 1 124 ? -32.228 -11.695 7.930 1.00 41.62 124 LEU A C 1
ATOM 1042 O O . LEU A 1 124 ? -33.195 -10.971 8.148 1.00 41.62 124 LEU A O 1
ATOM 1046 N N . VAL A 1 125 ? -31.144 -11.684 8.714 1.00 43.78 125 VAL A N 1
ATOM 1047 C CA . VAL A 1 125 ? -31.004 -10.792 9.871 1.00 43.78 125 VAL A CA 1
ATOM 1048 C C . VAL A 1 125 ? -30.041 -9.666 9.490 1.00 43.78 125 VAL A C 1
ATOM 1050 O O . VAL A 1 125 ? -28.896 -9.956 9.136 1.00 43.78 125 VAL A O 1
ATOM 1053 N N . PRO A 1 126 ? -30.460 -8.386 9.543 1.00 51.06 126 PRO A N 1
ATOM 1054 C CA . PRO A 1 126 ? -29.550 -7.265 9.344 1.00 51.06 126 PRO A CA 1
ATOM 1055 C C . PRO A 1 126 ? -28.363 -7.400 10.296 1.00 51.06 126 PRO A C 1
ATOM 1057 O O . PRO A 1 126 ? -28.567 -7.648 11.485 1.00 51.06 126 PRO A O 1
ATOM 1060 N N . PHE A 1 127 ? -27.135 -7.234 9.797 1.00 52.22 127 PHE A N 1
ATOM 1061 C CA . PHE A 1 127 ? -25.949 -7.243 10.651 1.00 52.22 127 PHE A CA 1
ATOM 1062 C C . PHE A 1 127 ? -26.136 -6.230 11.793 1.00 52.22 127 PHE A C 1
ATOM 1064 O O . PHE A 1 127 ? -26.213 -5.013 11.580 1.00 52.22 127 PHE A O 1
ATOM 1071 N N . GLN A 1 128 ? -26.260 -6.746 13.016 1.00 58.59 128 GLN A N 1
ATOM 1072 C CA . GLN A 1 128 ? -26.215 -5.942 14.226 1.00 58.59 128 GLN A CA 1
ATOM 1073 C C . GLN A 1 128 ? -24.743 -5.757 14.572 1.00 58.59 128 GLN A C 1
ATOM 1075 O O . GLN A 1 128 ? -24.087 -6.664 15.080 1.00 58.59 128 GLN A O 1
ATOM 1080 N N . ALA A 1 129 ? -24.212 -4.591 14.213 1.00 59.53 129 ALA A N 1
ATOM 1081 C CA . ALA A 1 129 ? -22.847 -4.215 14.535 1.00 59.53 129 ALA A CA 1
ATOM 1082 C C . ALA A 1 129 ? -22.661 -4.196 16.060 1.00 59.53 129 ALA A C 1
ATOM 1084 O O . ALA A 1 129 ? -23.145 -3.291 16.734 1.00 59.53 129 ALA A O 1
ATOM 1085 N N . ASN A 1 130 ? -21.956 -5.196 16.592 1.00 72.25 130 ASN A N 1
ATOM 1086 C CA . ASN A 1 130 ? -21.431 -5.172 17.953 1.00 72.25 130 ASN A CA 1
ATOM 1087 C C . ASN A 1 130 ? -20.036 -4.543 17.918 1.00 72.25 130 ASN A C 1
ATOM 1089 O O . ASN A 1 130 ? -19.121 -5.072 17.282 1.00 72.25 130 ASN A O 1
ATOM 1093 N N . PHE A 1 131 ? -19.873 -3.403 18.588 1.00 84.94 131 PHE A N 1
ATOM 1094 C CA . PHE A 1 131 ? -18.599 -2.689 18.646 1.00 84.94 131 PHE A CA 1
ATOM 1095 C C . PHE A 1 131 ? -17.748 -3.234 19.789 1.00 84.94 131 PHE A C 1
ATOM 1097 O O . PHE A 1 131 ? -18.173 -3.221 20.939 1.00 84.94 131 PHE A O 1
ATOM 1104 N N . HIS A 1 132 ? -16.543 -3.704 19.474 1.00 86.81 132 HIS A N 1
ATOM 1105 C CA . HIS A 1 132 ? -15.599 -4.174 20.486 1.00 86.81 132 HIS A CA 1
ATOM 1106 C C . HIS A 1 132 ? -15.058 -2.996 21.317 1.00 86.81 132 HIS A C 1
ATOM 1108 O O . HIS A 1 132 ? -14.791 -1.933 20.750 1.00 86.81 132 HIS A O 1
ATOM 1114 N N . ASP A 1 133 ? -14.803 -3.198 22.616 1.00 84.00 133 ASP A N 1
ATOM 1115 C CA . ASP A 1 133 ? -14.295 -2.182 23.566 1.00 84.00 133 ASP A CA 1
ATOM 1116 C C . ASP A 1 133 ? -13.090 -1.402 23.036 1.00 84.00 133 ASP A C 1
ATOM 1118 O O . ASP A 1 133 ? -12.923 -0.207 23.267 1.00 84.00 133 ASP A O 1
ATOM 1122 N N . THR A 1 134 ? -12.268 -2.062 22.230 1.00 81.94 134 THR A N 1
ATOM 1123 C CA . THR A 1 134 ? -11.071 -1.450 21.667 1.00 81.94 134 THR A CA 1
ATOM 1124 C C . THR A 1 134 ? -11.369 -0.308 20.696 1.00 81.94 134 THR A C 1
ATOM 1126 O O . THR A 1 134 ? -10.569 0.617 20.596 1.00 81.94 134 THR A O 1
ATOM 1129 N N . LEU A 1 135 ? -12.517 -0.315 20.010 1.00 85.88 135 LEU A N 1
ATOM 1130 C CA . LEU A 1 135 ? -12.948 0.839 19.213 1.00 85.88 135 LEU A CA 1
ATOM 1131 C C . LEU A 1 135 ? -13.245 2.038 20.114 1.00 85.88 135 LEU A C 1
ATOM 1133 O O . LEU A 1 135 ? -12.832 3.153 19.804 1.00 85.88 135 LEU A O 1
ATOM 1137 N N . TYR A 1 136 ? -13.890 1.808 21.259 1.00 84.75 136 TYR A N 1
ATOM 1138 C CA . TYR A 1 136 ? -14.147 2.856 22.240 1.00 84.75 136 TYR A CA 1
ATOM 1139 C C . TYR A 1 136 ? -12.836 3.422 22.782 1.00 84.75 136 TYR A C 1
ATOM 1141 O O . TYR A 1 136 ? -12.662 4.637 22.771 1.00 84.75 136 TYR A O 1
ATOM 1149 N N . GLU A 1 137 ? -11.884 2.575 23.179 1.00 80.62 137 GLU A N 1
ATOM 1150 C CA . GLU A 1 137 ? -10.565 3.003 23.671 1.00 80.62 137 GLU A CA 1
ATOM 1151 C C . GLU A 1 137 ? -9.833 3.918 22.678 1.00 80.62 137 GLU A C 1
ATOM 1153 O O . GLU A 1 137 ? -9.356 4.989 23.055 1.00 80.62 137 GLU A O 1
ATOM 1158 N N . ILE A 1 138 ? -9.776 3.535 21.396 1.00 81.31 138 ILE A N 1
ATOM 1159 C CA . ILE A 1 138 ? -9.109 4.339 20.360 1.00 81.31 138 ILE A CA 1
ATOM 1160 C C . ILE A 1 138 ? -9.814 5.680 20.189 1.00 81.31 138 ILE A C 1
ATOM 1162 O O . ILE A 1 138 ? -9.154 6.714 20.099 1.00 81.31 138 ILE A O 1
ATOM 1166 N N . ALA A 1 139 ? -11.145 5.675 20.168 1.00 84.25 139 ALA A N 1
ATOM 1167 C CA . ALA A 1 139 ? -11.924 6.859 19.850 1.00 84.25 139 ALA A CA 1
ATOM 1168 C C . ALA A 1 139 ? -11.855 7.955 20.932 1.00 84.25 139 ALA A C 1
ATOM 1170 O O . ALA A 1 139 ? -12.299 9.083 20.696 1.00 84.25 139 ALA A O 1
ATOM 1171 N N . HIS A 1 140 ? -11.313 7.648 22.118 1.00 77.44 140 HIS A N 1
ATOM 1172 C CA . HIS A 1 140 ? -10.955 8.641 23.140 1.00 77.44 140 HIS A CA 1
ATOM 1173 C C . HIS A 1 140 ? -9.636 9.364 22.836 1.00 77.44 140 HIS A C 1
ATOM 1175 O O . HIS A 1 140 ? -9.409 10.458 23.347 1.00 77.44 140 HIS A O 1
ATOM 1181 N N . VAL A 1 141 ? -8.760 8.756 22.034 1.00 73.25 141 VAL A N 1
ATOM 1182 C CA . VAL A 1 141 ? -7.392 9.231 21.780 1.00 73.25 141 VAL A CA 1
ATOM 1183 C C . VAL A 1 141 ? -7.244 9.798 20.369 1.00 73.25 141 VAL A C 1
ATOM 1185 O O . VAL A 1 141 ? -6.463 10.724 20.160 1.00 73.25 141 VAL A O 1
ATOM 1188 N N . SER A 1 142 ? -7.970 9.257 19.390 1.00 78.12 142 SER A N 1
ATOM 1189 C CA . SER A 1 142 ? -7.854 9.654 17.989 1.00 78.12 142 SER A CA 1
ATOM 1190 C C . SER A 1 142 ? -9.167 9.432 17.226 1.00 78.12 142 SER A C 1
ATOM 1192 O O . SER A 1 142 ? -9.874 8.463 17.515 1.00 78.12 142 SER A O 1
ATOM 1194 N N . PRO A 1 143 ? -9.506 10.294 16.247 1.00 82.25 143 PRO A N 1
ATOM 1195 C CA . PRO A 1 143 ? -10.580 10.018 15.299 1.00 82.25 143 PRO A CA 1
ATOM 1196 C C . PRO A 1 143 ? -10.318 8.710 14.543 1.00 82.25 143 PRO A C 1
ATOM 1198 O O . PRO A 1 143 ? -9.207 8.472 14.070 1.00 82.25 143 PRO A O 1
ATOM 1201 N N . ILE A 1 144 ? -11.340 7.864 14.427 1.00 88.31 144 ILE A N 1
ATOM 1202 C CA . ILE A 1 144 ? -11.254 6.606 13.680 1.00 88.31 144 ILE A CA 1
ATOM 1203 C C . ILE A 1 144 ? -11.778 6.864 12.262 1.00 88.31 144 ILE A C 1
ATOM 1205 O O . ILE A 1 144 ? -12.922 7.301 12.142 1.00 88.31 144 ILE A O 1
ATOM 1209 N N . PRO A 1 145 ? -10.990 6.589 11.207 1.00 88.81 145 PRO A N 1
ATOM 1210 C CA . PRO A 1 145 ? -11.445 6.764 9.830 1.00 88.81 145 PRO A CA 1
ATOM 1211 C C . PRO A 1 145 ? -12.678 5.913 9.510 1.00 88.81 145 PRO A C 1
ATOM 1213 O O . PRO A 1 145 ? -12.835 4.796 10.016 1.00 88.81 145 PRO A O 1
ATOM 1216 N N . LEU A 1 146 ? -13.526 6.415 8.620 1.00 89.38 146 LEU A N 1
ATOM 1217 C CA . LEU A 1 146 ? -14.804 5.805 8.271 1.00 89.38 146 LEU A CA 1
ATOM 1218 C C . LEU A 1 146 ? -14.690 4.357 7.742 1.00 89.38 146 LEU A C 1
ATOM 1220 O O . LEU A 1 146 ? -15.501 3.524 8.151 1.00 89.38 146 LEU A O 1
ATOM 1224 N N . PRO A 1 147 ? -13.683 3.976 6.926 1.00 90.31 147 PRO A N 1
ATOM 1225 C CA . PRO A 1 147 ? -13.552 2.605 6.427 1.00 90.31 147 PRO A CA 1
ATOM 1226 C C . PRO A 1 147 ? -13.428 1.516 7.504 1.00 90.31 147 PRO A C 1
ATOM 1228 O O . PRO A 1 147 ? -13.717 0.350 7.235 1.00 90.31 147 PRO A O 1
ATOM 1231 N N . PHE A 1 148 ? -13.000 1.860 8.725 1.00 90.75 148 PHE A N 1
ATOM 1232 C CA . PHE A 1 148 ? -12.919 0.897 9.833 1.00 90.75 148 PHE A CA 1
ATOM 1233 C C . PHE A 1 148 ? -14.298 0.457 10.337 1.00 90.75 148 PHE A C 1
ATOM 1235 O O . PHE A 1 148 ? -14.396 -0.527 11.070 1.00 90.75 148 PHE A O 1
ATOM 1242 N N . PHE A 1 149 ? -15.353 1.164 9.930 1.00 91.94 149 PHE A N 1
ATOM 1243 C CA . PHE A 1 149 ? -16.736 0.860 10.265 1.00 91.94 149 PHE A CA 1
ATOM 1244 C C . PHE A 1 149 ? -17.433 -0.006 9.212 1.00 91.94 149 PHE A C 1
ATOM 1246 O O . PHE A 1 149 ? -18.640 -0.211 9.317 1.00 91.94 149 PHE A O 1
ATOM 1253 N N . SER A 1 150 ? -16.713 -0.563 8.232 1.00 90.81 150 SER A N 1
ATOM 1254 C CA . SER A 1 150 ? -17.291 -1.606 7.379 1.00 90.81 150 SER A CA 1
ATOM 1255 C C . SER A 1 150 ? -17.589 -2.866 8.192 1.00 90.81 150 SER A C 1
ATOM 1257 O O . SER A 1 150 ? -16.911 -3.169 9.179 1.00 90.81 150 SER A O 1
ATOM 1259 N N . ASN A 1 151 ? -18.591 -3.633 7.777 1.00 90.56 151 ASN A N 1
ATOM 1260 C CA . ASN A 1 151 ? -18.988 -4.866 8.453 1.00 90.56 151 ASN A CA 1
ATOM 1261 C C . ASN A 1 151 ? -17.821 -5.859 8.545 1.00 90.56 151 ASN A C 1
ATOM 1263 O O . ASN A 1 151 ? -17.622 -6.487 9.587 1.00 90.56 151 ASN A O 1
ATOM 1267 N N . ASP A 1 152 ? -17.012 -5.947 7.488 1.00 88.31 152 ASP A N 1
ATOM 1268 C CA . ASP A 1 152 ? -15.816 -6.790 7.446 1.00 88.31 152 ASP A CA 1
ATOM 1269 C C . ASP A 1 152 ? -14.741 -6.314 8.428 1.00 88.31 152 ASP A C 1
ATOM 1271 O O . ASP A 1 152 ? -14.173 -7.124 9.167 1.00 88.31 152 ASP A O 1
ATOM 1275 N N . SER A 1 153 ? -14.494 -5.002 8.494 1.00 89.62 153 SER A N 1
ATOM 1276 C CA . SER A 1 153 ? -13.543 -4.420 9.445 1.00 89.62 153 SER A CA 1
ATOM 1277 C C . SER A 1 153 ? -13.985 -4.664 10.886 1.00 89.62 153 SER A C 1
ATOM 1279 O O . SER A 1 153 ? -13.188 -5.120 11.706 1.00 89.62 153 SER A O 1
ATOM 1281 N N . LEU A 1 154 ? -15.264 -4.440 11.195 1.00 90.50 154 LEU A N 1
ATOM 1282 C CA . LEU A 1 154 ? -15.825 -4.663 12.528 1.00 90.50 154 LEU A CA 1
ATOM 1283 C C . LEU A 1 154 ? -15.763 -6.142 12.935 1.00 90.50 154 LEU A C 1
ATOM 1285 O O . LEU A 1 154 ? -15.347 -6.451 14.054 1.00 90.50 154 LEU A O 1
ATOM 1289 N N . G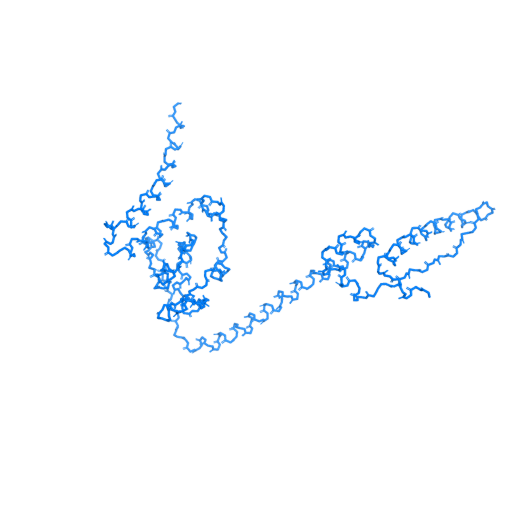LN A 1 155 ? -16.103 -7.064 12.025 1.00 88.25 155 GLN A N 1
ATOM 1290 C CA . GLN A 1 155 ? -15.976 -8.508 12.257 1.00 88.25 155 GLN A CA 1
ATOM 1291 C C . GLN A 1 155 ? -14.523 -8.909 12.512 1.00 88.25 155 GLN A C 1
ATOM 1293 O O . GLN A 1 155 ? -14.242 -9.651 13.453 1.00 88.25 155 GLN A O 1
ATOM 1298 N N . PHE A 1 156 ? -13.587 -8.401 11.709 1.00 88.25 156 PHE A N 1
ATOM 1299 C CA . PHE A 1 156 ? -12.167 -8.684 11.885 1.00 88.25 156 PHE A CA 1
ATOM 1300 C C . PHE A 1 156 ? -11.652 -8.174 13.232 1.00 88.25 156 PHE A C 1
ATOM 1302 O O . PHE A 1 156 ? -10.943 -8.900 13.932 1.00 88.25 156 PHE A O 1
ATOM 1309 N N . ILE A 1 157 ? -12.013 -6.943 13.604 1.00 87.88 157 ILE A N 1
ATOM 1310 C CA . ILE A 1 157 ? -11.604 -6.330 14.869 1.00 87.88 157 ILE A CA 1
ATOM 1311 C C . ILE A 1 157 ? -12.145 -7.143 16.043 1.00 87.88 157 ILE A C 1
ATOM 1313 O O . ILE A 1 157 ? -11.375 -7.494 16.933 1.00 87.88 157 ILE A O 1
ATOM 1317 N N . SER A 1 158 ? -13.431 -7.498 16.015 1.00 86.44 158 SER A N 1
ATOM 1318 C CA . SER A 1 158 ? -14.064 -8.311 17.056 1.00 86.44 158 SER A CA 1
ATOM 1319 C C . SER A 1 158 ? -13.403 -9.690 17.182 1.00 86.44 158 SER A C 1
ATOM 1321 O O . SER A 1 158 ? -12.984 -10.076 18.270 1.00 86.44 158 SER A O 1
ATOM 1323 N N . ALA A 1 159 ? -13.199 -10.397 16.067 1.00 85.25 159 ALA A N 1
ATOM 1324 C CA . ALA A 1 159 ? -12.628 -11.744 16.072 1.00 85.25 159 ALA A CA 1
ATOM 1325 C C . ALA A 1 159 ? -11.146 -11.794 16.483 1.00 85.25 159 ALA A C 1
ATOM 1327 O O . ALA A 1 159 ? -10.642 -12.851 16.865 1.00 85.25 159 ALA A O 1
ATOM 1328 N N . ARG A 1 160 ? -10.411 -10.682 16.354 1.00 84.12 160 ARG A N 1
ATOM 1329 C CA . ARG A 1 160 ? -8.954 -10.640 16.560 1.00 84.12 160 ARG A CA 1
ATOM 1330 C C . ARG A 1 160 ? -8.502 -9.653 17.623 1.00 84.12 160 ARG A C 1
ATOM 1332 O O . ARG A 1 160 ? -7.292 -9.458 17.737 1.00 84.12 160 ARG A O 1
ATOM 1339 N N . ALA A 1 161 ? -9.411 -9.088 18.416 1.00 79.44 161 ALA A N 1
ATOM 1340 C CA . ALA A 1 161 ? -9.159 -7.962 19.317 1.00 79.44 161 ALA A CA 1
ATOM 1341 C C . ALA A 1 161 ? -7.893 -8.094 20.185 1.00 79.44 161 ALA A C 1
ATOM 1343 O O . ALA A 1 161 ? -7.099 -7.156 20.292 1.00 79.44 161 ALA A O 1
ATOM 1344 N N . HIS A 1 162 ? -7.650 -9.278 20.755 1.00 78.56 162 HIS A N 1
ATOM 1345 C CA . HIS A 1 162 ? -6.482 -9.543 21.606 1.00 78.56 162 HIS A CA 1
ATOM 1346 C C . HIS A 1 162 ? -5.146 -9.570 20.846 1.00 78.56 162 HIS A C 1
ATOM 1348 O O . HIS A 1 162 ? -4.096 -9.344 21.439 1.00 78.56 162 HIS A O 1
ATOM 1354 N N . SER A 1 1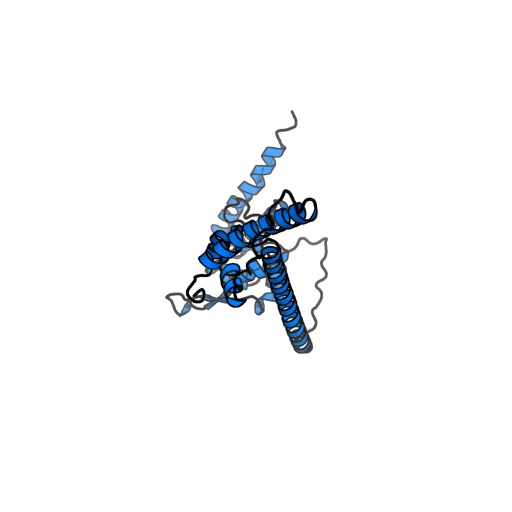63 ? -5.182 -9.824 19.538 1.00 82.44 163 SER A N 1
ATOM 1355 C CA . SER A 1 163 ? -4.009 -9.920 18.658 1.00 82.44 163 SER A CA 1
ATOM 1356 C C . SER A 1 163 ? -3.772 -8.670 17.804 1.00 82.44 163 SER A C 1
ATOM 1358 O O . SER A 1 163 ? -2.846 -8.648 16.992 1.00 82.44 163 SER A O 1
ATOM 1360 N N . LEU A 1 164 ? -4.610 -7.636 17.951 1.00 85.25 164 LEU A N 1
ATOM 1361 C CA . LEU A 1 164 ? -4.485 -6.417 17.155 1.00 85.25 164 LEU A CA 1
ATOM 1362 C C . LEU A 1 164 ? -3.220 -5.638 17.544 1.00 85.25 164 LEU A C 1
ATOM 1364 O O . LEU A 1 164 ? -2.865 -5.579 18.725 1.00 85.25 164 LEU A O 1
ATOM 1368 N N . PRO A 1 165 ? -2.530 -5.022 16.567 1.00 83.56 165 PRO A N 1
ATOM 1369 C CA . PRO A 1 165 ? -1.289 -4.306 16.818 1.00 83.56 165 PRO A CA 1
ATOM 1370 C C . PRO A 1 165 ? -1.549 -3.118 17.744 1.00 83.56 165 PRO A C 1
ATOM 1372 O O . PRO A 1 165 ? -2.413 -2.290 17.462 1.00 83.56 165 PRO A O 1
ATOM 1375 N N . ARG A 1 166 ? -0.783 -3.006 18.832 1.00 84.06 166 ARG A N 1
ATOM 1376 C CA . ARG A 1 166 ? -0.908 -1.915 19.809 1.00 84.06 166 ARG A CA 1
ATOM 1377 C C . ARG A 1 166 ? 0.295 -0.981 19.748 1.00 84.06 166 ARG A C 1
ATOM 1379 O O . ARG A 1 166 ? 1.429 -1.427 19.592 1.00 84.06 166 ARG A O 1
ATOM 1386 N N . ARG A 1 167 ? 0.063 0.323 19.893 1.00 83.06 167 ARG A N 1
ATOM 1387 C CA . ARG A 1 167 ? 1.102 1.348 20.039 1.00 83.06 167 ARG A CA 1
ATOM 1388 C C . ARG A 1 167 ? 1.019 1.950 21.436 1.00 83.06 167 ARG A C 1
ATOM 1390 O O . ARG A 1 167 ? -0.063 2.200 21.959 1.00 83.06 167 ARG A O 1
ATOM 1397 N N . LYS A 1 168 ? 2.186 2.192 22.035 1.00 78.44 168 LYS A N 1
ATOM 1398 C CA . LYS A 1 168 ? 2.285 2.897 23.312 1.00 78.44 168 LYS A CA 1
ATOM 1399 C C . LYS A 1 168 ? 1.981 4.380 23.106 1.00 78.44 168 LYS A C 1
ATOM 1401 O O . LYS A 1 168 ? 2.653 5.040 22.312 1.00 78.44 168 LYS A O 1
ATOM 1406 N N . TYR A 1 169 ? 1.009 4.896 23.845 1.00 71.12 169 TYR A N 1
ATOM 1407 C CA . TYR A 1 169 ? 0.767 6.322 24.001 1.00 71.12 169 TYR A CA 1
ATOM 1408 C C . TYR A 1 169 ? 1.518 6.837 25.224 1.00 71.12 169 TYR A C 1
ATOM 1410 O O . TYR A 1 169 ? 1.432 6.253 26.308 1.00 71.12 169 TYR A O 1
ATOM 1418 N N . LYS A 1 170 ? 2.229 7.950 25.063 1.00 64.75 170 LYS A N 1
ATOM 1419 C CA . LYS A 1 170 ? 2.769 8.711 26.187 1.00 64.75 170 LYS A CA 1
ATOM 1420 C C . LYS A 1 170 ? 2.010 10.029 26.263 1.00 64.75 170 LYS A C 1
ATOM 1422 O O . LYS A 1 170 ? 2.179 10.880 25.398 1.00 64.75 170 LYS A O 1
ATOM 1427 N N . SER A 1 171 ? 1.178 10.155 27.290 1.00 64.31 171 SER A N 1
ATOM 1428 C CA . SER A 1 171 ? 0.628 11.435 27.729 1.00 64.31 171 SER A CA 1
ATOM 1429 C C . SER A 1 171 ? 1.544 12.039 28.792 1.00 64.31 171 SER A C 1
ATOM 1431 O O . SER A 1 171 ? 2.262 11.302 29.471 1.00 64.31 171 SER A O 1
ATOM 1433 N N . ASN A 1 172 ? 1.482 13.360 28.971 1.00 63.50 172 ASN A N 1
ATOM 1434 C CA . ASN A 1 172 ? 2.142 14.046 30.089 1.00 63.50 172 ASN A CA 1
ATOM 1435 C C . ASN A 1 172 ? 1.548 13.638 31.449 1.00 63.50 172 ASN A C 1
ATOM 1437 O O . ASN A 1 172 ? 2.200 13.784 32.477 1.00 63.50 172 ASN A O 1
ATOM 1441 N N . ASP A 1 173 ? 0.329 13.096 31.450 1.00 63.22 173 ASP A N 1
ATOM 1442 C CA . ASP A 1 173 ? -0.288 12.466 32.612 1.00 63.22 173 ASP A CA 1
ATOM 1443 C C . ASP A 1 173 ? 0.029 10.962 32.609 1.00 63.22 173 ASP A C 1
ATOM 1445 O O . ASP A 1 173 ? -0.443 10.207 31.750 1.00 63.22 173 ASP A O 1
ATOM 1449 N N . THR A 1 174 ? 0.837 10.506 33.571 1.00 56.56 174 THR A N 1
ATOM 1450 C CA . THR A 1 174 ? 1.242 9.098 33.709 1.00 56.56 174 THR A CA 1
ATOM 1451 C C . THR A 1 174 ? 0.050 8.157 33.873 1.00 56.56 174 THR A C 1
ATOM 1453 O O . THR A 1 174 ? 0.135 7.014 33.420 1.00 56.56 174 THR A O 1
ATOM 1456 N N . LYS A 1 175 ? -1.089 8.632 34.404 1.00 57.62 175 LYS A N 1
ATOM 1457 C CA . LYS A 1 175 ? -2.329 7.842 34.527 1.00 57.62 175 LYS A CA 1
ATOM 1458 C C . LYS A 1 175 ? -3.085 7.672 33.205 1.00 57.62 175 LYS A C 1
ATOM 1460 O O . LYS A 1 175 ? -3.959 6.818 33.117 1.00 57.62 175 LYS A O 1
ATOM 1465 N N . LYS A 1 176 ? -2.746 8.457 32.176 1.00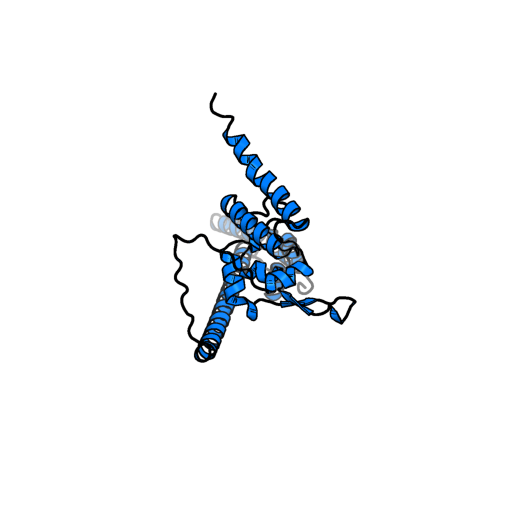 54.84 176 LYS A N 1
ATOM 1466 C CA . LYS A 1 176 ? -3.322 8.387 30.818 1.00 54.84 176 LYS A CA 1
ATOM 1467 C C . LYS A 1 176 ? -2.360 7.777 29.798 1.00 54.84 176 LYS A C 1
ATOM 1469 O O . LYS A 1 176 ? -2.676 7.699 28.612 1.00 54.84 176 LYS A O 1
ATOM 1474 N N . SER A 1 177 ? -1.166 7.378 30.235 1.00 58.50 177 SER A N 1
ATOM 1475 C CA . SER A 1 177 ? -0.230 6.627 29.401 1.00 58.50 177 SER A CA 1
ATOM 1476 C C . SER A 1 177 ? -0.671 5.161 29.325 1.00 58.50 177 SER A C 1
ATOM 1478 O O . SER A 1 177 ? -1.007 4.554 30.338 1.00 58.50 177 SER A O 1
ATOM 1480 N N . GLY A 1 178 ? -0.716 4.592 28.121 1.00 68.81 178 GLY A N 1
ATOM 1481 C CA . GLY A 1 178 ? -1.328 3.281 27.892 1.00 68.81 178 GLY A CA 1
ATOM 1482 C C . GLY A 1 178 ? -1.011 2.707 26.517 1.00 68.81 178 GLY A C 1
ATOM 1483 O O . GLY A 1 178 ? -0.187 3.249 25.778 1.00 68.81 178 GLY A O 1
ATOM 1484 N N . TYR A 1 179 ? -1.655 1.595 26.173 1.00 72.31 179 TYR A N 1
ATOM 1485 C CA . TYR A 1 179 ? -1.551 0.965 24.858 1.00 72.31 179 TYR A CA 1
ATOM 1486 C C . TYR A 1 179 ? -2.911 1.015 24.173 1.00 72.31 179 TYR A C 1
ATOM 1488 O O . TYR A 1 179 ? -3.876 0.497 24.720 1.00 72.31 179 TYR A O 1
ATOM 1496 N N . PHE A 1 180 ? -2.969 1.587 22.975 1.00 76.38 180 PHE A N 1
ATOM 1497 C CA . PHE A 1 180 ? -4.161 1.584 22.124 1.00 76.38 180 PHE A CA 1
ATOM 1498 C C . PHE A 1 180 ? -3.822 0.931 20.784 1.00 76.38 180 PHE A C 1
ATOM 1500 O O . PHE A 1 180 ? -2.644 0.747 20.459 1.00 76.38 180 PHE A O 1
ATOM 1507 N N . ILE A 1 181 ? -4.828 0.546 20.001 1.00 80.81 181 ILE A N 1
ATOM 1508 C CA . ILE A 1 181 ? -4.581 -0.046 18.682 1.00 80.81 181 ILE A CA 1
ATOM 1509 C C . ILE A 1 181 ? -3.868 0.951 17.775 1.00 80.81 181 ILE A C 1
ATOM 1511 O O . ILE A 1 181 ? -4.255 2.108 17.635 1.00 80.81 181 ILE A O 1
ATOM 1515 N N . ASN A 1 182 ? -2.837 0.463 17.101 1.00 84.75 182 ASN A N 1
ATOM 1516 C CA . ASN A 1 182 ? -2.149 1.194 16.060 1.00 84.75 182 ASN A CA 1
ATOM 1517 C C . ASN A 1 182 ? -3.004 1.195 14.782 1.00 84.75 182 ASN A C 1
ATOM 1519 O O . ASN A 1 182 ? -2.974 0.222 14.026 1.00 84.75 182 ASN A O 1
ATOM 1523 N N . LEU A 1 183 ? -3.741 2.286 14.547 1.00 84.06 183 LEU A N 1
ATOM 1524 C CA . LEU A 1 183 ? -4.604 2.448 13.371 1.00 84.06 183 LEU A CA 1
ATOM 1525 C C . LEU A 1 183 ? -3.844 2.275 12.048 1.00 84.06 183 LEU A C 1
ATOM 1527 O O . LEU A 1 183 ? -4.365 1.627 11.150 1.00 84.06 183 LEU A O 1
ATOM 1531 N N . GLU A 1 184 ? -2.592 2.731 11.943 1.00 84.50 184 GLU A N 1
ATOM 1532 C CA . GLU A 1 184 ? -1.777 2.544 10.730 1.00 84.50 184 GLU A CA 1
ATOM 1533 C C . GLU A 1 184 ? -1.435 1.074 10.470 1.00 84.50 184 GLU A C 1
ATOM 1535 O O . GLU A 1 184 ? -1.450 0.593 9.336 1.00 84.50 184 GLU A O 1
ATOM 1540 N N . ALA A 1 185 ? -1.139 0.323 11.531 1.00 84.81 185 ALA A N 1
ATOM 1541 C CA . ALA A 1 185 ? -0.892 -1.108 11.404 1.00 84.81 185 ALA A CA 1
ATOM 1542 C C . ALA A 1 185 ? -2.192 -1.874 11.116 1.00 84.81 185 ALA A C 1
ATOM 1544 O O . ALA A 1 185 ? -2.194 -2.791 10.296 1.00 84.81 185 ALA A O 1
ATOM 1545 N N . LEU A 1 186 ? -3.306 -1.474 11.738 1.00 84.88 186 LEU A N 1
ATOM 1546 C CA . LEU A 1 186 ? -4.616 -2.066 11.481 1.00 84.88 186 LEU A CA 1
ATOM 1547 C C . LEU A 1 186 ? -5.093 -1.779 10.047 1.00 84.88 186 LEU A C 1
ATOM 1549 O O . LEU A 1 186 ? -5.576 -2.691 9.384 1.00 84.88 186 LEU A O 1
ATOM 1553 N N . LYS A 1 187 ? -4.861 -0.566 9.532 1.00 86.25 187 LYS A N 1
ATOM 1554 C CA . LYS A 1 187 ? -5.105 -0.176 8.135 1.00 86.25 187 LYS A CA 1
ATOM 1555 C C . LYS A 1 187 ? -4.401 -1.124 7.168 1.00 86.25 187 LYS A C 1
ATOM 1557 O O . LYS A 1 187 ? -5.029 -1.642 6.248 1.00 86.25 187 LYS A O 1
ATOM 1562 N N . LYS A 1 188 ? -3.112 -1.401 7.406 1.00 85.75 188 LYS A N 1
ATOM 1563 C CA . LYS A 1 188 ? -2.326 -2.351 6.599 1.00 85.75 188 LYS A CA 1
ATOM 1564 C C . LYS A 1 188 ? -2.885 -3.773 6.673 1.00 85.75 188 LYS A C 1
ATOM 1566 O O . LYS A 1 188 ? -2.992 -4.425 5.639 1.00 85.75 188 LYS A O 1
ATOM 1571 N N . LEU A 1 189 ? -3.271 -4.239 7.863 1.00 84.25 189 LEU A N 1
ATOM 1572 C CA . LEU A 1 189 ? -3.847 -5.577 8.059 1.00 84.25 189 LEU A CA 1
ATOM 1573 C C . LEU A 1 189 ? -5.189 -5.752 7.343 1.00 84.25 189 LEU A C 1
ATOM 1575 O O . LEU A 1 189 ? -5.416 -6.785 6.719 1.00 84.25 189 LEU A O 1
ATOM 1579 N N . LEU A 1 190 ? -6.049 -4.737 7.412 1.00 83.31 190 LEU A N 1
ATOM 1580 C CA . LEU A 1 190 ? -7.359 -4.722 6.762 1.00 83.31 190 LEU A CA 1
ATOM 1581 C C . LEU A 1 190 ? -7.281 -4.350 5.274 1.00 83.31 190 LEU A C 1
ATOM 1583 O O . LEU A 1 190 ? -8.297 -4.360 4.589 1.00 83.31 190 LEU A O 1
ATOM 1587 N N . ARG A 1 191 ? -6.083 -4.020 4.765 1.00 82.38 191 ARG A N 1
ATOM 1588 C CA . ARG A 1 191 ? -5.850 -3.537 3.392 1.00 82.38 191 ARG A CA 1
ATOM 1589 C C . ARG A 1 191 ? -6.752 -2.353 3.024 1.00 82.38 191 ARG A C 1
ATOM 1591 O O . ARG A 1 191 ? -7.104 -2.173 1.859 1.00 82.38 191 ARG A O 1
ATOM 1598 N N . ILE A 1 192 ? -7.095 -1.536 4.017 1.00 81.44 192 ILE A N 1
ATOM 1599 C CA . ILE A 1 192 ? -7.940 -0.365 3.829 1.00 81.44 192 ILE A CA 1
ATOM 1600 C C . ILE A 1 192 ? -7.145 0.679 3.048 1.00 81.44 192 ILE A C 1
ATOM 1602 O O . ILE A 1 192 ? -6.085 1.143 3.480 1.00 81.44 192 ILE A O 1
ATOM 1606 N N . LYS A 1 193 ? -7.706 1.089 1.915 1.00 72.56 193 LYS A N 1
ATOM 1607 C CA . LYS A 1 193 ? -7.277 2.268 1.173 1.00 72.56 193 LYS A CA 1
ATOM 1608 C C . LYS A 1 193 ? -8.310 3.356 1.432 1.00 72.56 193 LYS A C 1
ATOM 1610 O O . LYS A 1 193 ? -9.464 3.179 1.075 1.00 72.56 193 LYS A O 1
ATOM 1615 N N . TYR A 1 194 ? -7.887 4.448 2.050 1.00 69.94 194 TYR A N 1
ATOM 1616 C CA . TYR A 1 194 ? -8.635 5.697 2.022 1.00 69.94 194 TYR A CA 1
ATOM 1617 C C . TYR A 1 194 ? -7.700 6.811 1.588 1.00 69.94 194 TYR A C 1
ATOM 1619 O O . TYR A 1 194 ? -6.516 6.807 1.947 1.00 69.94 194 TYR A O 1
ATOM 1627 N N . ALA A 1 195 ? -8.229 7.715 0.775 1.00 63.50 195 ALA A N 1
ATOM 1628 C CA . ALA A 1 195 ? -7.556 8.936 0.379 1.00 63.50 195 ALA A CA 1
ATOM 1629 C C . ALA A 1 195 ? -8.030 10.049 1.315 1.00 63.50 195 ALA A C 1
ATOM 1631 O O . ALA A 1 195 ? -9.225 10.322 1.378 1.00 63.50 195 ALA A O 1
ATOM 1632 N N . GLU A 1 196 ? -7.102 10.675 2.040 1.00 61.47 196 GLU A N 1
ATOM 1633 C CA . GLU A 1 196 ? -7.414 11.790 2.952 1.00 61.47 196 GLU A CA 1
ATOM 1634 C C . GLU A 1 196 ? -8.022 12.994 2.212 1.00 61.47 196 GLU A C 1
ATOM 1636 O O . GLU A 1 196 ? -8.745 13.788 2.805 1.00 61.47 196 GLU A O 1
ATOM 1641 N N . GLU A 1 197 ? -7.772 13.101 0.904 1.00 59.69 197 GLU A N 1
ATOM 1642 C CA . GLU A 1 197 ? -8.269 14.173 0.036 1.00 59.69 197 GLU A CA 1
ATOM 1643 C C . GLU A 1 197 ? -9.624 13.855 -0.630 1.00 59.69 197 GLU A C 1
ATOM 1645 O O . GLU A 1 197 ? -10.220 14.727 -1.267 1.00 59.69 197 GLU A O 1
ATOM 1650 N N . ASP A 1 198 ? -10.136 12.625 -0.498 1.00 67.00 198 ASP A N 1
ATOM 1651 C CA . ASP A 1 198 ? -11.432 12.243 -1.063 1.00 67.00 198 ASP A CA 1
ATOM 1652 C C . ASP A 1 198 ? -12.572 12.548 -0.081 1.00 67.00 198 ASP A C 1
ATOM 1654 O O . ASP A 1 198 ? -12.542 12.177 1.091 1.00 67.00 198 ASP A O 1
ATOM 1658 N N . ARG A 1 199 ? -13.635 13.175 -0.595 1.00 62.19 199 ARG A N 1
ATOM 1659 C CA . ARG A 1 199 ? -14.856 13.520 0.147 1.00 62.19 199 ARG A CA 1
ATOM 1660 C C . ARG A 1 199 ? -15.566 12.304 0.744 1.00 62.19 199 ARG A C 1
ATOM 1662 O O . ARG A 1 199 ? -16.368 12.485 1.654 1.00 62.19 199 ARG A O 1
ATOM 1669 N N . LEU A 1 200 ? -15.329 11.106 0.207 1.00 65.69 200 LEU A N 1
ATOM 1670 C CA . LEU A 1 200 ? -15.870 9.843 0.722 1.00 65.69 200 LEU A CA 1
ATOM 1671 C C . LEU A 1 200 ? -14.792 8.947 1.347 1.00 65.69 200 LEU A C 1
ATOM 1673 O O . LEU A 1 200 ? -15.020 7.751 1.505 1.00 65.69 200 LEU A O 1
ATOM 1677 N N . GLU A 1 201 ? -13.615 9.493 1.666 1.00 72.12 201 GLU A N 1
ATOM 1678 C CA . GLU A 1 201 ? -12.473 8.726 2.178 1.00 72.12 201 GLU A CA 1
ATOM 1679 C C . GLU A 1 201 ? -12.086 7.548 1.254 1.00 72.12 201 GLU A C 1
ATOM 1681 O O . GLU A 1 201 ? -11.694 6.479 1.711 1.00 72.12 201 GLU A O 1
ATOM 1686 N N . GLY A 1 202 ? -12.201 7.694 -0.071 1.00 73.81 202 GLY A N 1
ATOM 1687 C CA . GLY A 1 202 ? -11.849 6.638 -1.029 1.00 73.81 202 GLY A CA 1
ATOM 1688 C C . GLY A 1 202 ? -12.832 5.465 -1.084 1.00 73.81 202 GLY A C 1
ATOM 1689 O O . GLY A 1 202 ? -12.508 4.445 -1.694 1.00 73.81 202 GLY A O 1
ATOM 1690 N N . LEU A 1 203 ? -14.001 5.578 -0.443 1.00 82.38 203 LEU A N 1
ATOM 1691 C CA . LEU A 1 203 ? -15.029 4.539 -0.419 1.00 82.38 203 LEU A CA 1
ATOM 1692 C C . LEU A 1 203 ? -15.986 4.672 -1.608 1.00 82.38 203 LEU A C 1
ATOM 1694 O O . LEU A 1 203 ? -16.432 5.770 -1.954 1.00 82.38 203 LEU A O 1
ATOM 1698 N N . ASP A 1 204 ? -16.372 3.535 -2.194 1.00 83.56 204 ASP A N 1
ATOM 1699 C CA . ASP A 1 204 ? -17.543 3.505 -3.067 1.00 83.56 204 ASP A CA 1
ATOM 1700 C C . ASP A 1 204 ? -18.817 3.841 -2.272 1.00 83.56 204 ASP A C 1
ATOM 1702 O O . ASP A 1 204 ? -18.842 3.798 -1.042 1.00 83.56 204 ASP A O 1
ATOM 1706 N N . TYR A 1 205 ? -19.897 4.198 -2.967 1.00 81.44 205 TYR A N 1
ATOM 1707 C CA . TYR A 1 205 ? -21.107 4.670 -2.295 1.00 81.44 205 TYR A CA 1
ATOM 1708 C C . TYR A 1 205 ? -21.781 3.604 -1.418 1.00 81.44 205 TYR A C 1
ATOM 1710 O O . TYR A 1 205 ? -22.314 3.944 -0.364 1.00 81.44 205 TYR A O 1
ATOM 1718 N N . VAL A 1 206 ? -21.765 2.333 -1.824 1.00 84.25 206 VAL A N 1
ATOM 1719 C CA . VAL A 1 206 ? -22.402 1.252 -1.056 1.00 84.25 206 VAL A CA 1
ATOM 1720 C C . VAL A 1 206 ? -21.647 1.054 0.253 1.00 84.25 206 VAL A C 1
ATOM 1722 O O . VAL A 1 206 ? -22.252 1.042 1.327 1.00 84.25 206 VAL A O 1
ATOM 1725 N N . LEU A 1 207 ? -20.320 0.990 0.166 1.00 86.50 207 LEU A N 1
ATOM 1726 C CA . LEU A 1 207 ? -19.442 0.860 1.316 1.00 86.50 207 LEU A CA 1
ATOM 1727 C C . LEU A 1 207 ? -19.474 2.115 2.197 1.00 86.50 207 LEU A C 1
ATOM 1729 O O . LEU A 1 207 ? -19.485 2.007 3.418 1.00 86.50 207 LEU A O 1
ATOM 1733 N N . PHE A 1 208 ? -19.577 3.304 1.603 1.00 87.31 208 PHE A N 1
ATOM 1734 C CA . PHE A 1 208 ? -19.782 4.554 2.331 1.00 87.31 208 PHE A CA 1
ATOM 1735 C C . PHE A 1 208 ? -21.067 4.510 3.165 1.00 87.31 208 PHE A C 1
ATOM 1737 O O . PHE A 1 208 ? -21.022 4.789 4.359 1.00 87.31 208 PHE A O 1
ATOM 1744 N N . VAL A 1 209 ? -22.206 4.124 2.575 1.00 87.56 209 VAL A N 1
ATOM 1745 C CA . VAL A 1 209 ? -23.488 4.024 3.296 1.00 87.56 209 VAL A CA 1
ATOM 1746 C C . VAL A 1 209 ? -23.399 3.012 4.440 1.00 87.56 209 VAL A C 1
ATOM 1748 O O . VAL A 1 209 ? -23.885 3.286 5.539 1.00 87.56 209 VAL A O 1
ATOM 1751 N N . GLU A 1 210 ? -22.763 1.861 4.213 1.00 90.06 210 GLU A N 1
ATOM 1752 C CA . GLU A 1 210 ? -22.526 0.856 5.254 1.00 90.06 210 GLU A CA 1
ATOM 1753 C C . GLU A 1 210 ? -21.708 1.433 6.418 1.00 90.06 210 GLU A C 1
ATOM 1755 O O . GLU A 1 210 ? -22.165 1.424 7.567 1.00 90.06 210 GLU A O 1
ATOM 1760 N N . CYS A 1 211 ? -20.531 1.985 6.118 1.00 91.19 211 CYS A N 1
ATOM 1761 C CA . CYS A 1 211 ? -19.633 2.547 7.117 1.00 91.19 211 CYS A CA 1
ATOM 1762 C C . CYS A 1 211 ? -20.284 3.700 7.888 1.00 91.19 211 CYS A C 1
ATOM 1764 O O . CYS A 1 211 ? -20.164 3.758 9.108 1.00 91.19 211 CYS A O 1
ATOM 1766 N N . VAL A 1 212 ? -21.021 4.586 7.210 1.00 90.62 212 VAL A N 1
ATOM 1767 C CA . VAL A 1 212 ? -21.752 5.699 7.836 1.00 90.62 212 VAL A CA 1
ATOM 1768 C C . VAL A 1 212 ? -22.816 5.196 8.803 1.00 90.62 212 VAL A C 1
ATOM 1770 O O . VAL A 1 212 ? -22.898 5.686 9.927 1.00 90.62 212 VAL A O 1
ATOM 1773 N N . ASN A 1 213 ? -23.611 4.200 8.411 1.00 90.56 213 ASN A N 1
ATOM 1774 C CA . ASN A 1 213 ? -24.634 3.635 9.291 1.00 90.56 213 ASN A CA 1
ATOM 1775 C C . ASN A 1 213 ? -24.023 3.028 10.557 1.00 90.56 213 ASN A C 1
ATOM 1777 O O . ASN A 1 213 ? -24.537 3.236 11.659 1.00 90.56 213 ASN A O 1
ATOM 1781 N N . ASN A 1 214 ? -22.907 2.318 10.418 1.00 92.31 214 ASN A N 1
ATOM 1782 C CA . ASN A 1 214 ? -22.188 1.757 11.554 1.00 92.31 214 ASN A CA 1
ATOM 1783 C C . ASN A 1 214 ? -21.518 2.843 12.410 1.00 92.31 214 ASN A C 1
ATOM 1785 O O . ASN A 1 214 ? -21.600 2.781 13.635 1.00 92.31 214 ASN A O 1
ATOM 1789 N N . TYR A 1 215 ? -20.933 3.870 11.795 1.00 91.69 215 TYR A N 1
ATOM 1790 C CA . TYR A 1 215 ? -20.337 5.001 12.504 1.00 91.69 215 TYR A CA 1
ATOM 1791 C C . TYR A 1 215 ? -21.374 5.786 13.315 1.00 91.69 215 TYR A C 1
ATOM 1793 O O . TYR A 1 215 ? -21.152 6.065 14.489 1.00 91.69 215 TYR A O 1
ATOM 1801 N N . MET A 1 216 ? -22.546 6.077 12.738 1.00 89.06 216 MET A N 1
ATOM 1802 C CA . MET A 1 216 ? -23.643 6.737 13.457 1.00 89.06 216 MET A CA 1
ATOM 1803 C C . MET A 1 216 ? -24.081 5.927 14.682 1.00 89.06 216 MET A C 1
ATOM 1805 O O . MET A 1 216 ? -24.265 6.495 15.758 1.00 89.06 216 MET A O 1
ATOM 1809 N N . ARG A 1 217 ? -24.210 4.600 14.547 1.00 89.44 217 ARG A N 1
ATOM 1810 C CA . ARG A 1 217 ? -24.545 3.708 15.670 1.00 89.44 217 ARG A CA 1
ATOM 1811 C C . ARG A 1 217 ? -23.470 3.728 16.757 1.00 89.44 217 ARG A C 1
ATOM 1813 O O . ARG A 1 217 ? -23.816 3.789 17.931 1.00 89.44 217 ARG A O 1
ATOM 1820 N N . PHE A 1 218 ? -22.196 3.710 16.371 1.00 90.31 218 PHE A N 1
ATOM 1821 C CA . PHE A 1 218 ? -21.068 3.772 17.301 1.00 90.31 218 PHE A CA 1
ATOM 1822 C C . PHE A 1 218 ? -21.000 5.105 18.052 1.00 90.31 218 PHE A C 1
ATOM 1824 O O . PHE A 1 218 ? -20.859 5.138 19.268 1.00 90.31 218 PHE A O 1
ATOM 1831 N N . GLU A 1 219 ? -21.134 6.229 17.354 1.00 87.25 219 GLU A N 1
ATOM 1832 C CA . GLU A 1 219 ? -21.115 7.542 18.003 1.00 87.25 219 GLU A CA 1
ATOM 1833 C C . GLU A 1 219 ? -22.335 7.733 18.914 1.00 87.25 219 GLU A C 1
ATOM 1835 O O . GLU A 1 219 ? -22.210 8.328 19.981 1.00 87.25 219 GLU A O 1
ATOM 1840 N N . THR A 1 220 ? -23.481 7.148 18.551 1.00 84.56 220 THR A N 1
ATOM 1841 C CA . THR A 1 220 ? -24.674 7.109 19.409 1.00 84.56 220 THR A CA 1
ATOM 1842 C C . THR A 1 220 ? -24.457 6.269 20.666 1.00 84.56 220 THR A C 1
ATOM 1844 O O . THR A 1 220 ? -24.890 6.672 21.739 1.00 84.56 220 THR A O 1
ATOM 1847 N N . SER A 1 221 ? -23.778 5.119 20.574 1.00 85.44 221 SER A N 1
ATOM 1848 C CA . SER A 1 221 ? -23.498 4.280 21.751 1.00 85.44 221 SER A CA 1
ATOM 1849 C C . SER A 1 221 ? -22.449 4.882 22.689 1.00 85.44 221 SER A C 1
ATOM 1851 O O . SER A 1 221 ? -22.357 4.479 23.846 1.00 85.44 221 SER A O 1
ATOM 1853 N N . ARG A 1 222 ? -21.648 5.833 22.198 1.00 84.06 222 ARG A N 1
ATOM 1854 C CA . ARG A 1 222 ? -20.646 6.574 22.976 1.00 84.06 222 ARG A CA 1
ATOM 1855 C C . ARG A 1 222 ? -21.193 7.779 23.714 1.00 84.06 222 ARG A C 1
ATOM 1857 O O . ARG A 1 222 ? -20.541 8.254 24.643 1.00 84.06 222 ARG A O 1
ATOM 1864 N N . ASP A 1 223 ? -22.306 8.322 23.248 1.00 77.12 223 ASP A N 1
ATOM 1865 C CA . ASP A 1 223 ? -22.904 9.497 23.855 1.00 77.12 223 ASP A CA 1
ATOM 1866 C C . ASP A 1 223 ? -23.592 9.088 25.173 1.00 77.12 223 ASP A C 1
ATOM 1868 O O . ASP A 1 223 ? -24.410 8.163 25.156 1.00 77.12 223 ASP A O 1
ATOM 1872 N N . PRO A 1 224 ? -23.279 9.719 26.323 1.00 75.62 224 PRO A N 1
ATOM 1873 C CA . PRO A 1 224 ? -23.909 9.387 27.603 1.00 75.62 224 PRO A CA 1
ATOM 1874 C C . PRO A 1 224 ? -25.439 9.479 27.584 1.00 75.62 224 PRO A C 1
ATOM 1876 O O . PRO A 1 224 ? -26.109 8.745 28.306 1.00 75.62 224 PRO A O 1
ATOM 1879 N N . GLU A 1 225 ? -25.993 10.361 26.749 1.00 74.88 225 GLU A N 1
ATOM 1880 C CA . GLU A 1 225 ? -27.440 10.545 26.569 1.00 74.88 225 GLU A CA 1
ATOM 1881 C C . GLU A 1 225 ? -28.000 9.701 25.406 1.00 74.88 225 GLU A C 1
ATOM 1883 O O . GLU A 1 225 ? -29.160 9.843 25.001 1.00 74.88 225 GLU A O 1
ATOM 1888 N N . GLY A 1 226 ? -27.181 8.805 24.847 1.00 76.44 226 GLY A N 1
ATOM 1889 C CA . GLY A 1 226 ? -27.540 7.937 23.737 1.00 76.44 226 GLY A CA 1
ATOM 1890 C C . GLY A 1 226 ? -28.017 8.737 22.515 1.00 76.44 226 GLY A C 1
ATOM 1891 O O . GLY A 1 226 ? -27.403 9.741 22.153 1.00 76.44 226 GLY A O 1
ATOM 1892 N N . PRO A 1 227 ? -29.132 8.348 21.867 1.00 71.88 227 PRO A N 1
ATOM 1893 C CA . PRO A 1 227 ? -29.656 9.054 20.691 1.00 71.88 227 PRO A CA 1
ATOM 1894 C C . PRO A 1 227 ? -30.063 10.514 20.936 1.00 71.88 227 PRO A C 1
ATOM 1896 O O . PRO A 1 227 ? -30.162 11.285 19.982 1.00 71.88 227 PRO A O 1
ATOM 1899 N N . ALA A 1 228 ? -30.344 10.892 22.187 1.00 74.50 228 ALA A N 1
ATOM 1900 C CA . ALA A 1 228 ? -30.717 12.259 22.540 1.00 74.50 228 ALA A CA 1
ATOM 1901 C C . ALA A 1 228 ? -29.500 13.180 22.706 1.00 74.50 228 ALA A C 1
ATOM 1903 O O . ALA A 1 228 ? -29.666 14.398 22.724 1.00 74.50 228 ALA A O 1
ATOM 1904 N N . GLY A 1 229 ? -28.298 12.610 22.788 1.00 76.25 229 GLY A N 1
ATOM 1905 C CA . GLY A 1 229 ? -27.091 13.358 23.077 1.00 76.25 229 GLY A CA 1
ATOM 1906 C C . GLY A 1 229 ? -26.602 14.227 21.925 1.00 76.25 229 GLY A C 1
ATOM 1907 O O . GLY A 1 229 ? -26.808 13.952 20.739 1.00 76.25 229 GLY A O 1
ATOM 1908 N N . SER A 1 230 ? -25.938 15.320 22.293 1.00 79.00 230 SER A N 1
ATOM 1909 C CA . SER A 1 230 ? -25.478 16.349 21.354 1.00 79.00 230 SER A CA 1
ATOM 1910 C C . SER A 1 230 ? -24.523 15.821 20.274 1.00 79.00 230 SER A C 1
ATOM 1912 O O . SER A 1 230 ? -24.600 16.250 19.119 1.00 79.00 230 SER A O 1
ATOM 1914 N N . ARG A 1 231 ? -23.647 14.867 20.612 1.00 77.44 231 ARG A N 1
ATOM 1915 C CA . ARG A 1 231 ? -22.678 14.288 19.674 1.00 77.44 231 ARG A CA 1
ATOM 1916 C C . ARG A 1 231 ? -23.365 13.305 18.736 1.00 77.44 231 ARG A C 1
ATOM 1918 O O . ARG A 1 231 ? -23.125 13.353 17.529 1.00 77.44 231 ARG A O 1
ATOM 1925 N N . ALA A 1 232 ? -24.250 12.467 19.271 1.00 77.69 232 ALA A N 1
ATOM 1926 C CA . ALA A 1 232 ? -25.073 11.564 18.476 1.00 77.69 232 ALA A CA 1
ATOM 1927 C C . ALA A 1 232 ? -25.922 12.340 17.455 1.00 77.69 232 ALA A C 1
ATOM 1929 O O . ALA A 1 232 ? -25.877 12.047 16.258 1.00 77.69 232 ALA A O 1
ATOM 1930 N N . GLN A 1 233 ? -26.626 13.388 17.897 1.00 84.94 233 GLN A N 1
ATOM 1931 C CA . GLN A 1 233 ? -27.451 14.224 17.023 1.00 84.94 233 GLN A CA 1
ATOM 1932 C C . GLN A 1 233 ? -26.631 14.934 15.947 1.00 84.94 233 GLN A C 1
ATOM 1934 O O . GLN A 1 233 ? -27.033 14.920 14.782 1.00 84.94 233 GLN A O 1
ATOM 1939 N N . PHE A 1 234 ? -25.477 15.508 16.302 1.00 87.44 234 PHE A N 1
ATOM 1940 C CA . PHE A 1 234 ? -24.588 16.135 15.325 1.00 87.44 234 PHE A CA 1
ATOM 1941 C C . PHE A 1 234 ? -24.161 15.141 14.240 1.00 87.44 234 PHE A C 1
ATOM 1943 O O . PHE A 1 234 ? -24.318 15.424 13.052 1.00 87.44 234 PHE A O 1
ATOM 1950 N N . THR A 1 235 ? -23.671 13.960 14.631 1.00 86.38 235 THR A N 1
ATOM 1951 C CA . THR A 1 235 ? -23.213 12.936 13.684 1.00 86.38 235 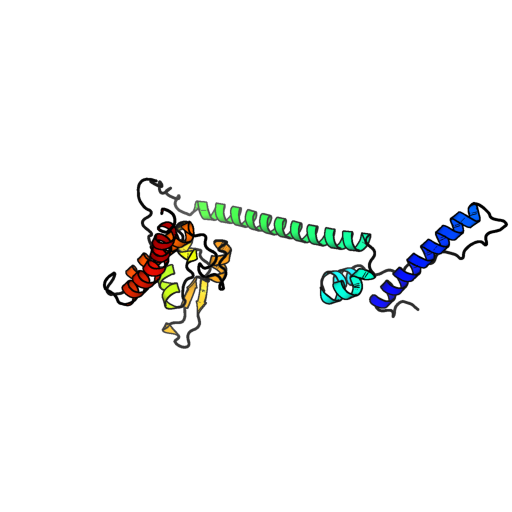THR A CA 1
ATOM 1952 C C . THR A 1 235 ? -24.362 12.454 12.791 1.00 86.38 235 THR A C 1
ATOM 1954 O O . THR A 1 235 ? -24.194 12.368 11.573 1.00 86.38 235 THR A O 1
ATOM 1957 N N . ILE A 1 236 ? -25.552 12.209 13.354 1.00 84.19 236 ILE A N 1
ATOM 1958 C CA . ILE A 1 236 ? -26.738 11.798 12.587 1.00 84.19 236 ILE A CA 1
ATOM 1959 C C . ILE A 1 236 ? -27.133 12.876 11.575 1.00 84.19 236 ILE A C 1
ATOM 1961 O O . ILE A 1 236 ? -27.321 12.565 10.399 1.00 84.19 236 ILE A O 1
ATOM 1965 N N . GLN A 1 237 ? -27.239 14.139 11.994 1.00 86.00 237 GLN A N 1
ATOM 1966 C CA . GLN A 1 237 ? -27.618 15.244 11.108 1.00 86.00 237 GLN A CA 1
ATOM 1967 C C . GLN A 1 237 ? -26.585 15.458 9.997 1.00 86.00 237 GLN A C 1
ATOM 1969 O O . GLN A 1 237 ? -26.957 15.588 8.827 1.00 86.00 237 GLN A O 1
ATOM 1974 N N . HIS A 1 238 ? -25.297 15.443 10.351 1.00 87.06 238 HIS A N 1
ATOM 1975 C CA . HIS A 1 238 ? -24.191 15.624 9.418 1.00 87.06 238 HIS A CA 1
ATOM 1976 C C . HIS A 1 238 ? -24.233 14.583 8.299 1.00 87.06 238 HIS A C 1
ATOM 1978 O O . HIS A 1 238 ? -24.270 14.939 7.122 1.00 87.06 238 HIS A O 1
ATOM 1984 N N . PHE A 1 239 ? -24.297 13.297 8.642 1.00 86.31 239 PHE A N 1
ATOM 1985 C CA . PHE A 1 239 ? -24.302 12.241 7.634 1.00 86.31 239 PHE A CA 1
ATOM 1986 C C . PHE A 1 239 ? -25.636 12.118 6.899 1.00 86.31 239 PHE A C 1
ATOM 1988 O O . PHE A 1 239 ? -25.637 11.896 5.686 1.00 86.31 239 PHE A O 1
ATOM 1995 N N . SER A 1 240 ? -26.767 12.354 7.572 1.00 83.56 240 SER A N 1
ATOM 1996 C CA . SER A 1 240 ? -28.085 12.369 6.922 1.00 83.56 240 SER A CA 1
ATOM 1997 C C . SER A 1 240 ? -28.154 13.404 5.801 1.00 83.56 240 SER A C 1
ATOM 1999 O O . SER A 1 240 ? -28.747 13.140 4.759 1.00 83.56 240 SER A O 1
ATOM 2001 N N . PHE A 1 241 ? -27.502 14.560 5.950 1.00 81.56 241 PHE A N 1
ATOM 2002 C CA . PHE A 1 241 ? -27.403 15.551 4.879 1.00 81.56 241 PHE A CA 1
ATOM 2003 C C . PHE A 1 241 ? -26.731 14.991 3.616 1.00 81.56 241 PHE A C 1
ATOM 2005 O O . PHE A 1 241 ? -27.246 15.178 2.511 1.00 81.56 241 PHE A O 1
ATOM 2012 N N . PHE A 1 242 ? -25.613 14.274 3.755 1.00 77.00 242 PHE A N 1
ATOM 2013 C CA . PHE A 1 242 ? -24.907 13.677 2.615 1.00 77.00 242 PHE A CA 1
ATOM 2014 C C . PHE A 1 242 ? -25.668 12.503 2.000 1.00 77.00 242 PHE A C 1
ATOM 2016 O O . PHE A 1 242 ? -25.695 12.373 0.774 1.00 77.00 242 PHE A O 1
ATOM 2023 N N . LEU A 1 243 ? -26.329 11.690 2.827 1.00 80.19 243 LEU A N 1
ATOM 2024 C CA . LEU A 1 243 ? -27.176 10.592 2.363 1.00 80.19 243 LEU A CA 1
ATOM 2025 C C . LEU A 1 243 ? -28.401 11.115 1.593 1.00 80.19 243 LEU A C 1
ATOM 2027 O O . LEU A 1 243 ? -28.716 10.613 0.514 1.00 80.19 243 LEU A O 1
ATOM 2031 N N . ASN A 1 244 ? -29.035 12.187 2.077 1.00 75.75 244 ASN A N 1
ATOM 2032 C CA . ASN A 1 244 ? -30.241 12.760 1.472 1.00 75.75 244 ASN A CA 1
ATOM 2033 C C . ASN A 1 244 ? -29.960 13.596 0.213 1.00 75.75 244 ASN A C 1
ATOM 2035 O O . ASN A 1 244 ? -30.811 13.670 -0.675 1.00 75.75 244 ASN A O 1
ATOM 2039 N N . LYS A 1 245 ? -28.765 14.186 0.075 1.00 62.34 245 LYS A N 1
ATOM 2040 C CA . LYS A 1 245 ? -28.388 15.015 -1.086 1.00 62.34 245 LYS A CA 1
ATOM 2041 C C . LYS A 1 245 ? -28.374 14.291 -2.435 1.00 62.34 245 LYS A C 1
ATOM 2043 O O . LYS A 1 245 ? -28.354 14.959 -3.465 1.00 62.34 245 LYS A O 1
ATOM 2048 N N . ARG A 1 246 ? -28.385 12.955 -2.465 1.00 53.41 246 ARG A N 1
ATOM 2049 C CA . ARG A 1 246 ? -28.475 12.183 -3.718 1.00 53.41 246 ARG A CA 1
ATOM 2050 C C . ARG A 1 246 ? -29.882 11.693 -4.058 1.00 53.41 246 ARG A C 1
ATOM 2052 O O . ARG A 1 246 ? -30.116 11.372 -5.218 1.00 53.41 246 ARG A O 1
ATOM 2059 N N . HIS A 1 247 ? -30.844 11.751 -3.133 1.00 42.00 247 HIS A N 1
ATOM 2060 C CA . HIS A 1 247 ? -32.256 11.528 -3.479 1.00 42.00 247 HIS A CA 1
ATOM 2061 C C . HIS A 1 247 ? -32.844 12.659 -4.338 1.00 42.00 247 HIS A C 1
ATOM 2063 O O . HIS A 1 247 ? -33.808 12.437 -5.070 1.00 42.00 247 HIS A O 1
ATOM 2069 N N . THR A 1 248 ? -32.266 13.861 -4.284 1.00 38.44 248 THR A N 1
ATOM 2070 C CA . THR A 1 248 ? -32.714 15.024 -5.063 1.00 38.44 248 THR A CA 1
ATOM 2071 C C . THR A 1 248 ? -32.132 15.091 -6.476 1.00 38.44 248 THR A C 1
ATOM 2073 O O . THR A 1 248 ? -32.768 15.678 -7.344 1.00 38.44 248 THR A O 1
ATOM 2076 N N . VAL A 1 249 ? -30.987 14.457 -6.756 1.00 41.56 249 VAL A N 1
ATOM 2077 C CA . VAL A 1 249 ? -30.383 14.474 -8.107 1.00 41.56 249 VAL A CA 1
ATOM 2078 C C . VAL A 1 249 ? -31.090 13.500 -9.058 1.00 41.56 249 VAL A C 1
ATOM 2080 O O . VAL A 1 249 ? -31.242 13.794 -10.238 1.00 41.56 249 VAL A O 1
ATOM 2083 N N . THR A 1 250 ? -31.625 12.386 -8.552 1.00 38.19 250 THR A N 1
ATOM 2084 C CA . THR A 1 250 ? -32.367 11.409 -9.375 1.00 38.19 250 THR A CA 1
ATOM 2085 C C . THR A 1 250 ? -33.814 11.837 -9.673 1.00 38.19 250 THR A C 1
ATOM 2087 O O . THR A 1 250 ? -34.493 11.187 -10.460 1.00 38.19 250 THR A O 1
ATOM 2090 N N . ARG A 1 251 ? -34.316 12.930 -9.076 1.00 34.31 251 ARG A N 1
ATOM 2091 C CA . ARG A 1 251 ? -35.704 13.405 -9.260 1.00 34.31 251 ARG A CA 1
ATOM 2092 C C . ARG A 1 251 ? -35.879 14.524 -10.295 1.00 34.31 251 ARG A C 1
ATOM 2094 O O . ARG A 1 251 ? -36.990 15.018 -10.435 1.00 34.31 251 ARG A O 1
ATOM 2101 N N . LEU A 1 252 ? -34.830 14.910 -11.025 1.00 36.34 252 LEU A N 1
ATOM 2102 C CA . LEU A 1 252 ? -34.907 15.970 -12.045 1.00 36.34 252 LEU A CA 1
ATOM 2103 C C . LEU A 1 252 ? -34.797 15.484 -13.498 1.00 36.34 252 LEU A C 1
ATOM 2105 O O . LEU A 1 252 ? -34.714 16.313 -14.391 1.00 36.34 252 LEU A O 1
ATOM 2109 N N . ASN A 1 253 ? -34.867 14.174 -13.752 1.00 37.38 253 ASN A N 1
ATOM 2110 C CA . ASN A 1 253 ? -34.935 13.628 -15.113 1.00 37.38 253 ASN A CA 1
ATOM 2111 C C . ASN A 1 253 ? -36.177 12.749 -15.299 1.00 37.38 253 ASN A C 1
ATOM 2113 O O . ASN A 1 253 ? -36.048 11.571 -15.600 1.00 37.38 253 ASN A O 1
ATOM 2117 N N . PHE A 1 254 ? -37.367 13.311 -15.089 1.00 38.66 254 PHE A N 1
ATOM 2118 C CA . PHE A 1 254 ? -38.591 12.904 -15.788 1.00 38.66 254 PHE A CA 1
ATOM 2119 C C . PHE A 1 254 ? -39.517 14.119 -15.844 1.00 38.66 254 PHE A C 1
ATOM 2121 O O . PHE A 1 254 ? -40.166 14.470 -14.858 1.00 38.66 254 PHE A O 1
ATOM 2128 N N . GLY A 1 255 ? -39.501 14.768 -17.003 1.00 34.81 255 GLY A N 1
ATOM 2129 C CA . GLY A 1 255 ? -40.272 15.943 -17.384 1.00 34.81 255 GLY A CA 1
ATOM 2130 C C . GLY A 1 255 ? -39.856 16.338 -18.785 1.00 34.81 255 GLY A C 1
ATOM 2131 O O . GLY A 1 255 ? -38.766 16.935 -18.893 1.00 34.81 255 GLY A O 1
#

Radius of gyration: 32.65 Å; chains: 1; bounding box: 87×44×87 Å

Foldseek 3Di:
DCPPDDPQVLLVCQQVLVVVLVVLVVLCVVCVVPVPPGDRGDDRDDGDDDDPVNLVVCLVDPVSVVVCVVSDDPVSVVVSVVVVVVVVVVVVVVVVVVVVVVVVVVVVVVVVDDDDDPDDDDPPDPDPQDADVLVVVVVVPDDQDLLCQAPVNSVCCVVCVVPAAWDWDDDPDPVPTDIHGDNVSSCVVVVDQFDPPDPQRPDDPVSSVRSLVSVLQVQQVNAPVRCVHPRSVVSCVVVVVVVVVVVVVVPPPDD